Protein AF-A0A9E2L1V1-F1 (afdb_monomer)

Nearest PDB structures (foldseek):
  3pu9-assembly1_B  TM=8.332E-01  e=2.625E-14  Sphaerobacter thermophilus DSM 20745
  3ke6-assembly3_A  TM=6.959E-01  e=6.349E-12  Mycobacterium tuberculosis
  3ke6-assembly3_B-2  TM=7.043E-01  e=7.326E-11  Mycobacterium tuberculosis
  3zt9-assembly1_A  TM=7.589E-01  e=1.011E-09  Neomoorella thermoacetica
  3ujk-assembly1_A  TM=6.008E-01  e=4.084E-08  Arabidopsis thaliana

Secondary structure (DSSP, 8-state):
--------PPPPP------EEEEEEEEEPPTT-SS-SEEEEEEE-TTT--EEEEEEEESSSSHHHHHHHHHHHHHHHHHHHTT--HHHHHHHHHHHS-B-TTT-SBSEEEEEEEE-TTSEEEEEEESSPPPEEEETTEEE---EEEEE---S-GGG--SSPPEEEEEEEE--TT-EEEEE-HHHHTTTTTSSS-TT-S-HHHHHHHHHHHHHH-TT--HHHHHHHHHHHHHHHTTTS-SS-EEEEEEEEE----EEEEES--SSGGGHHHHHHHHHH--SEEEEESHHHHHHHHHHHT---EE--TT-BTTBPPPEE-TT-SEEE---

Mean predicted aligned error: 9.66 Å

Solvent-accessible surface area (backbone atoms only — not comparable to full-atom values): 17880 Å² total; per-residue (Å²): 138,80,87,81,81,81,81,78,74,80,75,78,75,80,75,81,71,67,69,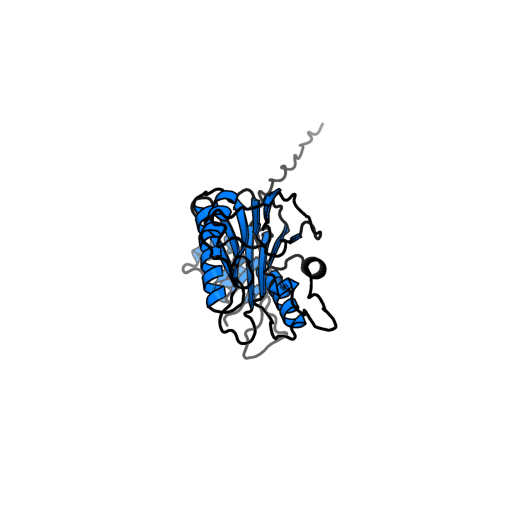35,77,41,76,19,56,31,76,45,47,21,61,97,45,95,36,42,5,50,30,79,48,76,49,70,42,86,91,72,59,28,39,38,36,22,41,10,39,7,60,71,60,19,70,71,7,22,53,41,3,44,52,50,27,48,50,52,52,50,32,51,76,67,70,38,55,68,70,59,38,49,54,50,51,61,64,68,49,62,43,37,86,90,75,33,38,65,43,48,35,31,40,40,39,42,33,41,74,86,38,39,37,36,39,39,37,32,87,43,54,82,64,47,36,34,47,91,89,37,83,53,84,74,72,63,52,77,42,80,61,81,57,89,49,76,93,57,42,44,83,57,91,49,53,37,37,35,36,72,49,75,65,49,82,66,24,33,43,37,40,42,34,55,32,43,34,46,18,20,50,72,36,94,91,20,60,81,13,52,30,69,68,55,53,50,52,52,51,44,52,49,43,70,76,36,80,78,64,48,29,38,57,50,13,38,51,53,40,50,52,25,27,52,56,31,70,71,46,31,87,41,30,26,37,22,39,20,39,30,30,28,73,72,81,51,69,48,76,46,64,64,64,70,98,48,76,84,48,48,59,55,53,34,47,53,63,69,69,54,82,59,50,29,36,35,40,26,48,67,33,46,52,51,41,22,62,68,64,73,36,73,74,48,74,46,72,86,75,73,42,100,89,48,72,55,54,39,42,38,85,88,42,79,41,36,45,62,63,120

InterPro domains:
  IPR001932 PPM-type phosphatase-like domain [PF07228] (48-247)
  IPR001932 PPM-type phosphatase-like domain [SM00331] (20-249)
  IPR036457 PPM-type phosphatase-like domain superfamily [G3DSA:3.60.40.10] (13-258)
  IPR036457 PPM-type phosphatase-like domain superfamily [SSF81606] (21-250)

Foldseek 3Di:
DDDDDDPDDPDDDPPPQQWDKFKAKDWDFFFPAPDFLKDWDWDQQPVFRKIKIKIKHFPFTHDNSVVLNCVLRVQQRVCVSVVNPNVVSVLVSQLPFFADPVQLHTRMWMWMWIAGSQQKIKIKGWPFDDKFKDDPLDTDDFDWDKDWHDHPDPVRHRPDTIIITIGIDHDDALMKIKGWGCLLQQQLDCPPVCVRGCHDVNLNVVLSVVCVVPVPDGQHRSNVVSQVVSCVSNVVRRNRMIMMMMIHRHRDADEAEAEDDDPDLVCLLVVLVCLVPDDHAYEYEEPVNVVSNCVNVVWDKDFDCPDDDVVAGTFIDTPSHPGYGYDD

pLDDT: mean 84.77, std 16.29, range [27.84, 98.38]

Sequence (328 aa):
MIPTYSTEKPQGKEQNTETFVEVGYFQLCKYNQKTEGDVFLSQKNPADGRVITTLSDGLGSGVKAGVLATLTATMATKFIANDIPIRRAAEIIMNTLPVCKQRGISYATFTLVDIAPNSTVRIMEYDNPPYILVRQETVVEPIKDITPIERKNKKTAPKKESFLQYSKYEARPGDRLIFFSDGVTQSGMGTPCFPFGWGSNNVQEFILDKIRCYKDISARDLARSVVQEASMYDGYTPKDDITCGVVYFRNPRDMLVMTGPPVHPENDSEIARIFSLFDGHKVICGGTTANILSRELNRPIKVSLKDFDPKVPPSSSMEGADMVTEGI

Radius of gyration: 25.83 Å; Cα contacts (8 Å, |Δi|>4): 705; chains: 1; bounding box: 89×46×70 Å

Organism: NCBI:txid2838768

Structure (mmCIF, N/CA/C/O backbone):
data_AF-A0A9E2L1V1-F1
#
_entry.id   AF-A0A9E2L1V1-F1
#
loop_
_atom_site.group_PDB
_atom_site.id
_atom_site.type_symbol
_atom_site.label_atom_id
_atom_site.label_alt_id
_atom_site.label_comp_id
_atom_site.label_asym_id
_atom_site.label_entity_id
_atom_site.label_seq_id
_atom_site.pdbx_PDB_ins_code
_atom_site.Cartn_x
_atom_site.Cartn_y
_atom_site.Cartn_z
_atom_site.occupancy
_atom_site.B_iso_or_equiv
_atom_site.auth_seq_id
_atom_site.auth_comp_id
_atom_site.auth_asym_id
_atom_site.auth_atom_id
_atom_site.pdbx_PDB_model_num
ATOM 1 N N . MET A 1 1 ? -65.797 -2.266 17.542 1.00 39.56 1 MET A N 1
ATOM 2 C CA . MET A 1 1 ? -65.094 -1.623 16.414 1.00 39.56 1 MET A CA 1
ATOM 3 C C . MET A 1 1 ? -63.768 -1.129 16.979 1.00 39.56 1 MET A C 1
ATOM 5 O O . MET A 1 1 ? -63.767 -0.187 17.755 1.00 39.56 1 MET A O 1
ATOM 9 N N . ILE A 1 2 ? -62.704 -1.907 16.782 1.00 28.95 2 ILE A N 1
ATOM 10 C CA . ILE A 1 2 ? -61.398 -1.742 17.444 1.00 28.95 2 ILE A CA 1
ATOM 11 C C . ILE A 1 2 ? -60.505 -0.930 16.493 1.00 28.95 2 ILE A C 1
ATOM 13 O O . ILE A 1 2 ? -60.428 -1.314 15.325 1.00 28.95 2 ILE A O 1
ATOM 17 N N . PRO A 1 3 ? -59.853 0.163 16.925 1.00 28.47 3 PRO A N 1
ATOM 18 C CA . PRO A 1 3 ? -58.946 0.901 16.060 1.00 28.47 3 PRO A CA 1
ATOM 19 C C . PRO A 1 3 ? -57.608 0.158 15.957 1.00 28.47 3 PRO A C 1
ATOM 21 O O . PRO A 1 3 ? -56.928 -0.091 16.951 1.00 28.47 3 PRO A O 1
ATOM 24 N N . THR A 1 4 ? -57.240 -0.214 14.736 1.00 28.53 4 THR A N 1
ATOM 25 C CA . THR A 1 4 ? -55.924 -0.745 14.372 1.00 28.53 4 THR A CA 1
ATOM 26 C C . THR A 1 4 ? -54.896 0.384 14.357 1.00 28.53 4 THR A C 1
ATOM 28 O O . THR A 1 4 ? -54.972 1.276 13.514 1.00 28.53 4 THR A O 1
ATOM 31 N N . TYR A 1 5 ? -53.921 0.333 15.266 1.00 31.06 5 TYR A N 1
ATOM 32 C CA . TYR A 1 5 ? -52.704 1.139 15.179 1.00 31.06 5 TYR A CA 1
ATOM 33 C C . TYR A 1 5 ? -51.778 0.529 14.123 1.00 31.06 5 TYR A C 1
ATOM 35 O O . TYR A 1 5 ? -51.320 -0.604 14.261 1.00 31.06 5 TYR A O 1
ATOM 43 N N . SER A 1 6 ? -51.527 1.290 13.059 1.00 27.84 6 SER A N 1
ATOM 44 C CA . SER A 1 6 ? -50.538 0.964 12.035 1.00 27.84 6 SER A CA 1
ATOM 45 C C . SER A 1 6 ? -49.141 1.141 12.632 1.00 27.84 6 SER A C 1
ATOM 47 O O . SER A 1 6 ? -48.738 2.254 12.964 1.00 27.84 6 SER A O 1
ATOM 49 N N . THR A 1 7 ? -48.404 0.048 12.818 1.00 31.86 7 THR A N 1
ATOM 50 C CA . THR A 1 7 ? -46.979 0.089 13.160 1.00 31.86 7 THR A CA 1
ATOM 51 C C . THR A 1 7 ? -46.180 0.340 11.885 1.00 31.86 7 THR A C 1
ATOM 53 O O . THR A 1 7 ? -45.792 -0.603 11.191 1.00 31.86 7 THR A O 1
ATOM 56 N N . GLU A 1 8 ? -45.940 1.608 11.561 1.00 29.41 8 GLU A N 1
ATOM 57 C CA . GLU A 1 8 ? -44.903 1.976 10.600 1.00 29.41 8 GLU A CA 1
ATOM 58 C C . GLU A 1 8 ? -43.538 1.622 11.204 1.00 29.41 8 GLU A C 1
ATOM 60 O O . GLU A 1 8 ? -43.117 2.167 12.226 1.00 29.41 8 GLU A O 1
ATOM 65 N N . LYS A 1 9 ? -42.853 0.650 10.592 1.00 30.45 9 LYS A N 1
ATOM 66 C CA . LYS A 1 9 ? -41.435 0.397 10.861 1.00 30.45 9 LYS A CA 1
ATOM 67 C C . LYS A 1 9 ? -40.657 1.656 10.463 1.00 30.45 9 LYS A C 1
ATOM 69 O O . LYS A 1 9 ? -40.828 2.099 9.326 1.00 30.45 9 LYS A O 1
ATOM 74 N N . PRO A 1 10 ? -39.784 2.210 11.321 1.00 33.25 10 PRO A N 1
ATOM 75 C CA . PRO A 1 10 ? -38.916 3.294 10.896 1.00 33.25 10 PRO A CA 1
ATOM 76 C C . PRO A 1 10 ? -38.029 2.791 9.754 1.00 33.25 10 PRO A C 1
ATOM 78 O O . PRO A 1 10 ? -37.343 1.773 9.878 1.00 33.25 10 PRO A O 1
ATOM 81 N N . GLN A 1 11 ? -38.119 3.495 8.625 1.00 31.83 11 GLN A N 1
ATOM 82 C CA . GLN A 1 11 ? -37.264 3.336 7.456 1.00 31.83 11 GLN A CA 1
ATOM 83 C C . GLN A 1 11 ? -35.802 3.279 7.901 1.00 31.83 11 GLN A C 1
ATOM 85 O O . GLN A 1 11 ? -35.354 4.086 8.721 1.00 31.83 11 GLN A O 1
ATOM 90 N N . GLY A 1 12 ? -35.083 2.280 7.384 1.00 31.91 12 GLY A N 1
ATOM 91 C CA . GLY A 1 12 ? -33.669 2.088 7.654 1.00 31.91 12 GLY A CA 1
ATOM 92 C C . GLY A 1 12 ? -32.912 3.379 7.382 1.00 31.91 12 GLY A C 1
ATOM 93 O O . GLY A 1 12 ? -32.987 3.927 6.285 1.00 31.91 12 GLY A O 1
ATOM 94 N N . LYS A 1 13 ? -32.193 3.864 8.397 1.00 32.78 13 LYS A N 1
ATOM 95 C CA . LYS A 1 13 ? -31.128 4.840 8.192 1.00 32.78 13 LYS A CA 1
ATOM 96 C C . LYS A 1 13 ? -30.199 4.249 7.136 1.00 32.78 13 LYS A C 1
ATOM 98 O O . LYS A 1 13 ? -29.601 3.204 7.386 1.00 32.78 13 LYS A O 1
ATOM 103 N N . GLU A 1 14 ? -30.092 4.901 5.982 1.00 33.78 14 GLU A N 1
ATOM 104 C CA . GLU A 1 14 ? -28.950 4.717 5.094 1.00 33.78 14 GLU A CA 1
ATOM 105 C C . GLU A 1 14 ? -27.704 4.949 5.952 1.00 33.78 14 GLU A C 1
ATOM 107 O O . GLU A 1 14 ? -27.414 6.069 6.379 1.00 33.78 14 GLU A O 1
ATOM 112 N N . GLN A 1 15 ? -27.022 3.860 6.311 1.00 37.50 15 GLN A N 1
ATOM 113 C CA . GLN A 1 15 ? -25.688 3.946 6.869 1.00 37.50 15 GLN A CA 1
ATOM 114 C C . GLN A 1 15 ? -24.842 4.561 5.765 1.00 37.50 15 GLN A C 1
ATOM 116 O O . GLN A 1 15 ? -24.510 3.904 4.782 1.00 37.50 15 GLN A O 1
ATOM 121 N N . ASN A 1 16 ? -24.543 5.846 5.907 1.00 39.91 16 ASN A N 1
ATOM 122 C CA . ASN A 1 16 ? -23.512 6.504 5.135 1.00 39.91 16 ASN A CA 1
ATOM 123 C C . ASN A 1 16 ? -22.184 5.878 5.589 1.00 39.91 16 ASN A C 1
ATOM 125 O O . ASN A 1 16 ? -21.524 6.388 6.492 1.00 39.91 16 ASN A O 1
ATOM 129 N N . THR A 1 17 ? -21.877 4.681 5.083 1.00 52.00 17 THR A N 1
ATOM 130 C CA . THR A 1 17 ? -20.649 3.955 5.398 1.00 52.00 17 THR A CA 1
ATOM 131 C C . THR A 1 17 ? -19.512 4.725 4.755 1.00 52.00 17 THR A C 1
ATOM 133 O O . THR A 1 17 ? -19.233 4.572 3.563 1.00 52.00 17 THR A O 1
ATOM 136 N N . GLU A 1 18 ? -18.907 5.614 5.536 1.00 69.62 18 GLU A N 1
ATOM 137 C CA . GLU A 1 18 ? -17.724 6.361 5.147 1.00 69.62 18 GLU A CA 1
ATOM 138 C C . GLU A 1 18 ? -16.659 5.351 4.704 1.00 69.62 18 GLU A C 1
ATOM 140 O O . GLU A 1 18 ? -16.195 4.520 5.483 1.00 69.62 18 GLU A O 1
ATOM 145 N N . THR A 1 19 ? -16.352 5.332 3.407 1.00 82.38 19 THR A N 1
ATOM 146 C CA . THR A 1 19 ? -15.410 4.364 2.846 1.00 82.38 19 THR A CA 1
ATOM 147 C C . THR A 1 19 ? -14.005 4.753 3.286 1.00 82.38 19 THR A C 1
ATOM 149 O O . THR A 1 19 ? -13.525 5.843 2.977 1.00 82.38 19 THR A O 1
ATOM 152 N N . PHE A 1 20 ? -13.330 3.861 4.005 1.00 89.62 20 PHE A N 1
ATOM 153 C CA . PHE A 1 20 ? -11.953 4.053 4.430 1.00 89.62 20 PHE A CA 1
ATOM 154 C C . PHE A 1 20 ? -10.994 3.599 3.328 1.00 89.62 20 PHE A C 1
ATOM 156 O O . PHE A 1 20 ? -11.078 2.477 2.825 1.00 89.62 20 PHE A O 1
ATOM 163 N N . VAL A 1 21 ? -10.052 4.471 2.974 1.00 93.69 21 VAL A N 1
ATOM 164 C CA . VAL A 1 21 ? -8.997 4.175 2.001 1.00 93.69 21 VAL A CA 1
ATOM 165 C C . VAL A 1 21 ? -7.768 3.677 2.753 1.00 93.69 21 VAL A C 1
ATOM 167 O O . VAL A 1 21 ? -7.015 4.462 3.331 1.00 93.69 21 VAL A O 1
ATOM 170 N N . GLU A 1 22 ? -7.559 2.364 2.747 1.00 94.81 22 GLU A N 1
ATOM 171 C CA . GLU A 1 22 ? -6.343 1.755 3.276 1.00 94.81 22 GLU A CA 1
ATOM 172 C C . GLU A 1 22 ? -5.280 1.691 2.178 1.00 94.81 22 GLU A C 1
ATOM 174 O O . GLU A 1 22 ? -5.505 1.093 1.129 1.00 94.81 22 GLU A O 1
ATOM 179 N N . VAL A 1 23 ? -4.103 2.268 2.425 1.00 96.88 23 VAL A N 1
ATOM 180 C CA . VAL A 1 23 ? -2.952 2.160 1.520 1.00 96.88 23 VAL A CA 1
ATOM 181 C C . VAL A 1 23 ? -1.867 1.336 2.197 1.00 96.88 23 VAL A C 1
ATOM 183 O O . VAL A 1 23 ? -1.431 1.661 3.301 1.00 96.88 23 VAL A O 1
ATOM 186 N N . GLY A 1 24 ? -1.419 0.279 1.530 1.00 97.12 24 GLY A N 1
ATOM 187 C CA . GLY A 1 24 ? -0.347 -0.590 1.997 1.00 97.12 24 GLY A CA 1
ATOM 188 C C . GLY A 1 24 ? 0.626 -0.898 0.872 1.00 97.12 24 GLY A C 1
ATOM 189 O O . GLY A 1 24 ? 0.237 -0.995 -0.287 1.00 97.12 24 GLY A O 1
ATOM 190 N N . TYR A 1 25 ? 1.898 -1.056 1.211 1.00 98.00 25 TYR A N 1
ATOM 191 C CA . TYR A 1 25 ? 2.911 -1.496 0.264 1.00 98.00 25 TYR A CA 1
ATOM 192 C C . TYR A 1 25 ? 3.917 -2.412 0.952 1.00 98.00 25 TYR A C 1
ATOM 194 O O . TYR A 1 25 ? 4.021 -2.451 2.185 1.00 98.00 25 TYR A O 1
ATOM 202 N N . PHE A 1 26 ? 4.651 -3.155 0.139 1.00 98.00 26 PHE A N 1
ATOM 203 C CA . PHE A 1 26 ? 5.811 -3.916 0.563 1.00 98.00 26 PHE A CA 1
ATOM 204 C C . PHE A 1 26 ? 6.855 -3.867 -0.551 1.00 98.00 26 PHE A C 1
ATOM 206 O O . PHE A 1 26 ? 6.494 -3.842 -1.729 1.00 98.00 26 PHE A O 1
ATOM 213 N N . GLN A 1 27 ? 8.129 -3.822 -0.173 1.00 95.81 27 GLN A N 1
ATOM 214 C CA . GLN A 1 27 ? 9.244 -3.729 -1.107 1.00 95.81 27 GLN A CA 1
ATOM 215 C C . GLN A 1 27 ? 10.397 -4.621 -0.650 1.00 95.81 27 GLN A C 1
ATOM 217 O O . GLN A 1 27 ? 10.604 -4.813 0.551 1.00 95.81 27 GLN A O 1
ATOM 222 N N . LEU A 1 28 ? 11.134 -5.162 -1.611 1.00 95.44 28 LEU A N 1
ATOM 223 C CA . LEU A 1 28 ? 12.391 -5.869 -1.409 1.00 95.44 28 LEU A CA 1
ATOM 224 C C . LEU A 1 28 ? 13.424 -5.309 -2.379 1.00 95.44 28 LEU A C 1
ATOM 226 O O . LEU A 1 28 ? 13.136 -5.142 -3.561 1.00 95.44 28 LEU A O 1
ATOM 230 N N . CYS A 1 29 ? 14.632 -5.054 -1.879 1.00 94.00 29 CYS A N 1
ATOM 231 C CA . CYS A 1 29 ? 15.734 -4.663 -2.744 1.00 94.00 29 CYS A CA 1
ATOM 232 C C . CYS A 1 29 ? 16.314 -5.867 -3.491 1.00 94.00 29 CYS A C 1
ATOM 234 O O . CYS A 1 29 ? 16.285 -7.006 -3.007 1.00 94.00 29 CYS A O 1
ATOM 236 N N . LYS A 1 30 ? 16.913 -5.587 -4.646 1.00 93.25 30 LYS A N 1
ATOM 237 C CA . LYS A 1 30 ? 17.715 -6.552 -5.394 1.00 93.25 30 LYS A CA 1
ATOM 238 C C . LYS A 1 30 ? 18.818 -7.171 -4.533 1.00 93.25 30 LYS A C 1
ATOM 240 O O . LYS A 1 30 ? 19.495 -6.490 -3.758 1.00 93.25 30 LYS A O 1
ATOM 245 N N . TYR A 1 31 ? 19.097 -8.453 -4.755 1.00 90.94 31 TYR A N 1
ATOM 246 C CA . TYR A 1 31 ? 20.207 -9.146 -4.110 1.00 90.94 31 TYR A CA 1
ATOM 247 C C . TYR A 1 31 ? 21.550 -8.421 -4.319 1.00 90.94 31 TYR A C 1
ATOM 249 O O . TYR A 1 31 ? 21.858 -7.926 -5.406 1.00 90.94 31 TYR A O 1
ATOM 257 N N . ASN A 1 32 ? 22.370 -8.369 -3.266 1.00 87.88 32 ASN A N 1
ATOM 258 C CA . ASN A 1 32 ? 23.626 -7.608 -3.189 1.00 87.88 32 ASN A CA 1
ATOM 259 C C . ASN A 1 32 ? 23.505 -6.076 -3.324 1.00 87.88 32 ASN A C 1
ATOM 261 O O . ASN A 1 32 ? 24.535 -5.396 -3.340 1.00 87.88 32 ASN A O 1
ATOM 265 N N . GLN A 1 33 ? 22.298 -5.506 -3.365 1.00 88.38 33 GLN A N 1
ATOM 266 C CA . GLN A 1 33 ? 22.090 -4.074 -3.144 1.00 88.38 33 GLN A CA 1
ATOM 267 C C . GLN A 1 33 ? 21.749 -3.814 -1.674 1.00 88.38 33 GLN A C 1
ATOM 269 O O . GLN A 1 33 ? 21.154 -4.645 -0.998 1.00 88.38 33 GLN A O 1
ATOM 274 N N . LYS A 1 34 ? 22.175 -2.658 -1.155 1.00 86.38 34 LYS A N 1
ATOM 275 C CA . LYS A 1 34 ? 21.886 -2.239 0.232 1.00 86.38 34 LYS A CA 1
ATOM 276 C C . LYS A 1 34 ? 20.677 -1.309 0.341 1.00 86.38 34 LYS A C 1
ATOM 278 O O . LYS A 1 34 ? 20.309 -0.933 1.447 1.00 86.38 34 LYS A O 1
ATOM 283 N N . THR A 1 35 ? 20.135 -0.880 -0.792 1.00 88.69 35 THR A N 1
ATOM 284 C CA . THR A 1 35 ? 19.079 0.129 -0.896 1.00 88.69 35 THR A CA 1
ATOM 285 C C . THR A 1 35 ? 18.170 -0.231 -2.058 1.00 88.69 35 THR A C 1
ATOM 287 O O . THR A 1 35 ? 18.677 -0.691 -3.085 1.00 88.69 35 THR A O 1
ATOM 290 N N . GLU A 1 36 ? 16.878 0.034 -1.925 1.00 88.69 36 GLU A N 1
ATOM 291 C CA . GLU A 1 36 ? 15.909 -0.130 -3.005 1.00 88.69 36 GLU A CA 1
ATOM 292 C C . GLU A 1 36 ? 16.161 0.877 -4.143 1.00 88.69 36 GLU A C 1
ATOM 294 O O . GLU A 1 36 ? 16.518 2.039 -3.912 1.00 88.69 36 GLU A O 1
ATOM 299 N N . GLY A 1 37 ? 16.009 0.421 -5.386 1.00 90.50 37 GLY A N 1
ATOM 300 C CA . GLY A 1 37 ? 15.897 1.271 -6.573 1.00 90.50 37 GLY A CA 1
ATOM 301 C C . GLY A 1 37 ? 14.491 1.835 -6.789 1.00 90.50 37 GLY A C 1
ATOM 302 O O . GLY A 1 37 ? 14.356 2.900 -7.394 1.00 90.50 37 GLY A O 1
ATOM 303 N N . ASP A 1 38 ? 13.485 1.171 -6.223 1.00 94.62 38 ASP A N 1
ATOM 304 C CA . ASP A 1 38 ? 12.080 1.567 -6.244 1.00 94.62 38 ASP A CA 1
ATOM 305 C C . ASP A 1 38 ? 11.726 2.485 -5.074 1.00 94.62 38 ASP A C 1
ATOM 307 O O . ASP A 1 38 ? 12.282 2.389 -3.978 1.00 94.62 38 ASP A O 1
ATOM 311 N N . VAL A 1 39 ? 10.745 3.361 -5.286 1.00 96.06 39 VAL A N 1
ATOM 312 C CA . VAL A 1 39 ? 10.207 4.239 -4.247 1.00 96.06 39 VAL A CA 1
ATOM 313 C C . VAL A 1 39 ? 8.688 4.265 -4.303 1.00 96.06 39 VAL A C 1
ATOM 315 O O . VAL A 1 39 ? 8.084 4.647 -5.307 1.00 96.06 39 VAL A O 1
ATOM 318 N N . PHE A 1 40 ? 8.072 3.948 -3.167 1.00 97.06 40 PHE A N 1
ATOM 319 C CA . PHE A 1 40 ? 6.647 4.130 -2.931 1.00 97.06 40 PHE A CA 1
ATOM 320 C C . PHE A 1 40 ? 6.411 5.309 -1.980 1.00 97.06 40 PHE A C 1
ATOM 322 O O . PHE A 1 40 ? 6.895 5.319 -0.849 1.00 97.06 40 PHE A O 1
ATOM 329 N N . LEU A 1 41 ? 5.634 6.300 -2.415 1.00 96.62 41 LEU A N 1
ATOM 330 C CA . LEU A 1 41 ? 5.212 7.433 -1.592 1.00 96.62 41 LEU A CA 1
ATOM 331 C C . LEU A 1 41 ? 3.694 7.472 -1.497 1.00 96.62 41 LEU A C 1
ATOM 333 O O . LEU A 1 41 ? 3.002 7.386 -2.505 1.00 96.62 41 LEU A O 1
ATOM 337 N N . SER A 1 42 ? 3.174 7.670 -0.289 1.00 95.81 42 SER A N 1
ATOM 338 C CA . SER A 1 42 ? 1.758 7.942 -0.061 1.00 95.81 42 SER A CA 1
ATOM 339 C C . SER A 1 42 ? 1.612 9.107 0.905 1.00 95.81 42 SER A C 1
ATOM 341 O O . SER A 1 42 ? 2.282 9.152 1.936 1.00 95.81 42 SER A O 1
ATOM 343 N N . GLN A 1 43 ? 0.749 10.060 0.568 1.00 94.06 43 GLN A N 1
ATOM 344 C CA . GLN A 1 43 ? 0.400 11.173 1.442 1.00 94.06 43 GLN A CA 1
ATOM 345 C C . GLN A 1 43 ? -1.107 11.421 1.401 1.00 94.06 43 GLN A C 1
ATOM 347 O O . GLN A 1 43 ? -1.736 11.361 0.343 1.00 94.06 43 GLN A O 1
ATOM 352 N N . LYS A 1 44 ? -1.676 11.755 2.558 1.00 92.50 44 LYS A N 1
ATOM 353 C CA . LYS A 1 44 ? -3.025 12.311 2.656 1.00 92.50 44 LYS A CA 1
ATOM 354 C C . LYS A 1 44 ? -2.901 13.825 2.749 1.00 92.50 44 LYS A C 1
ATOM 356 O O . LYS A 1 44 ? -2.234 14.320 3.656 1.00 92.50 44 LYS A O 1
ATOM 361 N N . ASN A 1 45 ? -3.500 14.551 1.813 1.00 88.56 45 ASN A N 1
ATOM 362 C CA . ASN A 1 45 ? -3.487 16.004 1.823 1.00 88.56 45 ASN A CA 1
ATOM 363 C C . ASN A 1 45 ? -4.479 16.520 2.885 1.00 88.56 45 ASN A C 1
ATOM 365 O O . ASN A 1 45 ? -5.677 16.259 2.765 1.00 88.56 45 ASN A O 1
ATOM 369 N N . PRO A 1 46 ? -4.026 17.243 3.926 1.00 82.81 46 PRO A N 1
ATOM 370 C CA . PRO A 1 46 ? -4.920 17.720 4.980 1.00 82.81 46 PRO A CA 1
ATOM 371 C C . PRO A 1 46 ? -5.917 18.781 4.502 1.00 82.81 46 PRO A C 1
ATOM 373 O O . PRO A 1 46 ? -6.973 18.927 5.105 1.00 82.81 46 PRO A O 1
ATOM 376 N N . ALA A 1 47 ? -5.581 19.525 3.441 1.00 83.88 47 ALA A N 1
ATOM 377 C CA . ALA A 1 47 ? -6.388 20.650 2.970 1.00 83.88 47 ALA A CA 1
ATOM 378 C C . ALA A 1 47 ? -7.696 20.216 2.288 1.00 83.88 47 ALA A C 1
ATOM 380 O O . ALA A 1 47 ? -8.711 20.889 2.428 1.00 83.88 47 ALA A O 1
ATOM 381 N N . ASP A 1 48 ? -7.672 19.102 1.553 1.00 85.94 48 ASP A N 1
ATOM 382 C CA . ASP A 1 48 ? -8.802 18.627 0.743 1.00 85.94 48 ASP A CA 1
ATOM 383 C C . ASP A 1 48 ? -9.163 17.152 0.993 1.00 85.94 48 ASP A C 1
ATOM 385 O O . ASP A 1 48 ? -10.111 16.643 0.403 1.00 85.94 48 ASP A O 1
ATOM 389 N N . GLY A 1 49 ? -8.425 16.452 1.860 1.00 87.06 49 GLY A N 1
ATOM 390 C CA . GLY A 1 49 ? -8.665 15.053 2.205 1.00 87.06 49 GLY A CA 1
ATOM 391 C C . GLY A 1 49 ? -8.251 14.035 1.138 1.00 87.06 49 GLY A C 1
ATOM 392 O O . GLY A 1 49 ? -8.481 12.843 1.355 1.00 87.06 49 GLY A O 1
ATOM 393 N N . ARG A 1 50 ? -7.639 14.455 0.019 1.00 91.94 50 ARG A N 1
ATOM 394 C CA . ARG A 1 50 ? -7.182 13.544 -1.045 1.00 91.94 50 ARG A CA 1
ATOM 395 C C . ARG A 1 50 ? -6.079 12.615 -0.560 1.00 91.94 50 ARG A C 1
ATOM 397 O O . ARG A 1 50 ? -5.205 13.020 0.207 1.00 91.94 50 ARG A O 1
ATOM 404 N N . VAL A 1 51 ? -6.071 11.386 -1.064 1.00 95.25 51 VAL A N 1
ATOM 405 C CA . VAL A 1 51 ? -4.965 10.440 -0.878 1.00 95.25 51 VAL A CA 1
ATOM 406 C C . VAL A 1 51 ? -4.223 10.315 -2.199 1.00 95.25 51 VAL A C 1
ATOM 408 O O . VAL A 1 51 ? -4.799 9.911 -3.205 1.00 95.25 51 VAL A O 1
ATOM 411 N N . ILE A 1 52 ? -2.947 10.689 -2.193 1.00 95.62 52 ILE A N 1
ATOM 412 C CA . ILE A 1 52 ? -2.082 10.656 -3.370 1.00 95.62 52 ILE A CA 1
ATOM 413 C C . ILE A 1 52 ? -1.010 9.612 -3.117 1.00 95.62 52 ILE A C 1
ATOM 415 O O . ILE A 1 52 ? -0.277 9.690 -2.128 1.00 95.62 52 ILE A O 1
ATOM 419 N N . THR A 1 53 ? -0.913 8.642 -4.013 1.00 96.62 53 THR A N 1
ATOM 420 C CA . THR A 1 53 ? 0.034 7.539 -3.913 1.00 96.62 53 THR A CA 1
ATOM 421 C C . THR A 1 53 ? 0.796 7.390 -5.219 1.00 96.62 53 THR A C 1
ATOM 423 O O . THR A 1 53 ? 0.199 7.394 -6.288 1.00 96.62 53 THR A O 1
ATOM 426 N N . THR A 1 54 ? 2.116 7.257 -5.141 1.00 96.75 54 THR A N 1
ATOM 427 C CA . THR A 1 54 ? 2.986 7.078 -6.302 1.00 96.75 54 THR A CA 1
ATOM 428 C C . THR A 1 54 ? 3.946 5.926 -6.063 1.00 96.75 54 THR A C 1
ATOM 430 O O . THR A 1 54 ? 4.633 5.907 -5.045 1.00 96.75 54 THR A O 1
ATOM 433 N N . LEU A 1 55 ? 4.037 5.011 -7.022 1.00 96.88 55 LEU A N 1
ATOM 434 C CA . LEU A 1 55 ? 5.129 4.051 -7.140 1.00 96.88 55 LEU A CA 1
ATOM 435 C C . LEU A 1 55 ? 6.014 4.481 -8.302 1.00 96.88 55 LEU A C 1
ATOM 437 O O . LEU A 1 55 ? 5.506 4.666 -9.403 1.00 96.88 55 LEU A O 1
ATOM 441 N N . SER A 1 56 ? 7.311 4.633 -8.072 1.00 94.75 56 SER A N 1
ATOM 442 C CA . SER A 1 56 ? 8.288 4.862 -9.129 1.00 94.75 56 SER A CA 1
ATOM 443 C C . SER A 1 56 ? 9.376 3.810 -9.057 1.00 94.75 56 SER A C 1
ATOM 445 O O . SER A 1 56 ? 9.911 3.564 -7.980 1.00 94.75 56 SER A O 1
ATOM 447 N N . ASP A 1 57 ? 9.692 3.226 -10.203 1.00 91.62 57 ASP A N 1
ATOM 448 C CA . ASP A 1 57 ? 10.803 2.299 -10.373 1.00 91.62 57 ASP A CA 1
ATOM 449 C C . ASP A 1 57 ? 11.914 3.042 -11.123 1.00 91.62 57 ASP A C 1
ATOM 451 O O . ASP A 1 57 ? 11.714 3.663 -12.177 1.00 91.62 57 ASP A O 1
ATOM 455 N N . GLY A 1 58 ? 13.070 3.114 -10.470 1.00 86.19 58 GLY A N 1
ATOM 456 C CA . GLY A 1 58 ? 14.247 3.785 -10.984 1.00 86.19 58 GLY A CA 1
ATOM 457 C C . GLY A 1 58 ? 15.056 2.817 -11.830 1.00 86.19 58 GLY A C 1
ATOM 458 O O . GLY A 1 58 ? 15.472 1.775 -11.355 1.00 86.19 58 GLY A O 1
ATOM 459 N N . LEU A 1 59 ? 15.404 3.208 -13.057 1.00 81.12 59 LEU A N 1
ATOM 460 C CA . LEU A 1 59 ? 16.091 2.319 -13.989 1.00 81.12 59 LEU A CA 1
ATOM 461 C C . LEU A 1 59 ? 17.371 1.702 -13.389 1.00 81.12 59 LEU A C 1
ATOM 463 O O . LEU A 1 59 ? 18.393 2.386 -13.229 1.00 81.12 59 LEU A O 1
ATOM 467 N N . GLY A 1 60 ? 17.345 0.383 -13.198 1.00 82.00 60 GLY A N 1
ATOM 468 C CA . GLY A 1 60 ? 18.420 -0.388 -12.582 1.00 82.00 60 GLY A CA 1
ATOM 469 C C . GLY A 1 60 ? 18.104 -0.671 -11.118 1.00 82.00 60 GLY A C 1
ATOM 470 O O . GLY A 1 60 ? 16.966 -0.921 -10.780 1.00 82.00 60 GLY A O 1
ATOM 471 N N . SER A 1 61 ? 19.118 -0.660 -10.253 1.00 83.38 61 SER A N 1
ATOM 472 C CA . SER A 1 61 ? 18.913 -0.948 -8.829 1.00 83.38 61 SER A CA 1
ATOM 473 C C . SER A 1 61 ? 19.918 -0.185 -7.968 1.00 83.38 61 SER A C 1
ATOM 475 O O . SER A 1 61 ? 20.952 0.289 -8.462 1.00 83.38 61 SER A O 1
ATOM 477 N N . GLY A 1 62 ? 19.642 -0.084 -6.669 1.00 86.62 62 GLY A N 1
ATOM 478 C CA . GLY A 1 62 ? 20.525 0.576 -5.706 1.00 86.62 62 GLY A CA 1
ATOM 479 C C . GLY A 1 62 ? 20.433 2.107 -5.722 1.00 86.62 62 GLY A C 1
ATOM 480 O O . GLY A 1 62 ? 19.513 2.699 -6.277 1.00 86.62 62 GLY A O 1
ATOM 481 N N . VAL A 1 63 ? 21.425 2.778 -5.126 1.00 87.62 63 VAL A N 1
ATOM 482 C CA . VAL A 1 63 ? 21.361 4.220 -4.792 1.00 87.62 63 VAL A CA 1
ATOM 483 C C . VAL A 1 63 ? 21.014 5.116 -5.987 1.00 87.62 63 VAL A C 1
ATOM 485 O O . VAL A 1 63 ? 20.239 6.059 -5.852 1.00 87.62 63 VAL A O 1
ATOM 488 N N . LYS A 1 64 ? 21.573 4.846 -7.173 1.00 85.81 64 LYS A N 1
ATOM 489 C CA . LYS A 1 64 ? 21.312 5.671 -8.363 1.00 85.81 64 LYS A CA 1
ATOM 490 C C . LYS A 1 64 ? 19.851 5.575 -8.810 1.00 85.81 64 LYS A C 1
ATOM 492 O O . LYS A 1 64 ? 19.264 6.605 -9.136 1.00 85.81 64 LYS A O 1
ATOM 497 N N . ALA A 1 65 ? 19.306 4.360 -8.834 1.00 87.88 65 ALA A N 1
ATOM 498 C CA . ALA A 1 65 ? 17.903 4.111 -9.142 1.00 87.88 65 ALA A CA 1
ATOM 499 C C . ALA A 1 65 ? 17.011 4.768 -8.083 1.00 87.88 65 ALA A C 1
ATOM 501 O O . ALA A 1 65 ? 16.181 5.603 -8.433 1.00 87.88 65 ALA A O 1
ATOM 502 N N . GLY A 1 66 ? 17.313 4.554 -6.799 1.00 90.25 66 GLY A N 1
ATOM 503 C CA . GLY A 1 66 ? 16.539 5.113 -5.690 1.00 90.25 66 GLY A CA 1
ATOM 504 C C . GLY A 1 66 ? 16.472 6.644 -5.696 1.00 90.25 66 GLY A C 1
ATOM 505 O O . GLY A 1 66 ? 15.415 7.217 -5.445 1.00 90.25 66 GLY A O 1
ATOM 506 N N . VAL A 1 67 ? 17.555 7.347 -6.059 1.00 89.56 67 VAL A N 1
ATOM 507 C CA . VAL A 1 67 ? 17.536 8.820 -6.201 1.00 89.56 67 VAL A CA 1
ATOM 508 C C . VAL A 1 67 ? 16.606 9.267 -7.335 1.00 89.56 67 VAL A C 1
ATOM 510 O O . VAL A 1 67 ? 15.868 10.243 -7.182 1.00 89.56 67 VAL A O 1
ATOM 513 N N . LEU A 1 68 ? 16.622 8.566 -8.472 1.00 88.25 68 LEU A N 1
ATOM 514 C CA . LEU A 1 68 ? 15.774 8.880 -9.626 1.00 88.25 68 LEU A CA 1
ATOM 515 C C . LEU A 1 68 ? 14.300 8.569 -9.345 1.00 88.25 68 LEU A C 1
ATOM 517 O O . LEU A 1 68 ? 13.439 9.397 -9.651 1.00 88.25 68 LEU A O 1
ATOM 521 N N . ALA A 1 69 ? 14.022 7.431 -8.712 1.00 91.38 69 ALA A N 1
ATOM 522 C CA . ALA A 1 69 ? 12.690 7.059 -8.254 1.00 91.38 69 ALA A CA 1
ATOM 523 C C . ALA A 1 69 ? 12.166 8.057 -7.212 1.00 91.38 69 ALA A C 1
ATOM 525 O O . ALA A 1 69 ? 11.043 8.545 -7.330 1.00 91.38 69 ALA A O 1
ATOM 526 N N . THR A 1 70 ? 13.007 8.477 -6.259 1.00 92.69 70 THR A N 1
ATOM 527 C CA . THR A 1 70 ? 12.651 9.494 -5.253 1.00 92.69 70 THR A CA 1
ATOM 528 C C . THR A 1 70 ? 12.278 10.820 -5.907 1.00 92.69 70 THR A C 1
ATOM 530 O O . THR A 1 70 ? 11.249 11.405 -5.563 1.00 92.69 70 THR A O 1
ATOM 533 N N . LEU A 1 71 ? 13.088 11.307 -6.854 1.00 91.25 71 LEU A N 1
ATOM 534 C CA . LEU A 1 71 ? 12.808 12.556 -7.563 1.00 91.25 71 LEU A CA 1
ATOM 535 C C . LEU A 1 71 ? 11.477 12.465 -8.323 1.00 91.25 71 LEU A C 1
ATOM 537 O O . LEU A 1 71 ? 10.641 13.360 -8.204 1.00 91.25 71 LEU A O 1
ATOM 541 N N . THR A 1 72 ? 11.261 11.363 -9.041 1.00 91.19 72 THR A N 1
ATOM 542 C CA . THR A 1 72 ? 10.049 11.106 -9.834 1.00 91.19 72 THR A CA 1
ATOM 543 C C . THR A 1 72 ? 8.806 11.038 -8.953 1.00 91.19 72 THR A C 1
ATOM 545 O O . THR A 1 72 ? 7.855 11.791 -9.172 1.00 91.19 72 THR A O 1
ATOM 548 N N . ALA A 1 73 ? 8.835 10.206 -7.909 1.00 93.50 73 ALA A N 1
ATOM 549 C CA . ALA A 1 73 ? 7.726 10.037 -6.981 1.00 93.50 73 ALA A CA 1
ATOM 550 C C . ALA A 1 73 ? 7.410 11.339 -6.230 1.00 93.50 73 ALA A C 1
ATOM 552 O O . ALA A 1 73 ? 6.239 11.690 -6.067 1.00 93.50 73 ALA A O 1
ATOM 553 N N . THR A 1 74 ? 8.437 12.096 -5.823 1.00 93.69 74 THR A N 1
ATOM 554 C CA . THR A 1 74 ? 8.263 13.384 -5.133 1.00 93.69 74 THR A CA 1
ATOM 555 C C . THR A 1 74 ? 7.648 14.427 -6.058 1.00 93.69 74 THR A C 1
ATOM 557 O O . THR A 1 74 ? 6.698 15.102 -5.662 1.00 93.69 74 THR A O 1
ATOM 560 N N . MET A 1 75 ? 8.145 14.554 -7.294 1.00 92.75 75 MET A N 1
ATOM 561 C CA . MET A 1 75 ? 7.589 15.483 -8.280 1.00 92.75 75 MET A CA 1
ATOM 562 C C . MET A 1 75 ? 6.128 15.153 -8.591 1.00 92.75 75 MET A C 1
ATOM 564 O O . MET A 1 75 ? 5.284 16.041 -8.495 1.00 92.75 75 MET A O 1
ATOM 568 N N . ALA A 1 76 ? 5.815 13.887 -8.889 1.00 92.31 76 ALA A N 1
ATOM 569 C CA . ALA A 1 76 ? 4.448 13.431 -9.147 1.00 92.31 76 ALA A CA 1
ATOM 570 C C . ALA A 1 76 ? 3.520 13.774 -7.979 1.00 92.31 76 ALA A C 1
ATOM 572 O O . ALA A 1 76 ? 2.541 14.502 -8.140 1.00 92.31 76 ALA A O 1
ATOM 573 N N . THR A 1 77 ? 3.897 13.345 -6.778 1.00 93.06 77 THR A N 1
ATOM 574 C CA . THR A 1 77 ? 3.109 13.544 -5.562 1.00 93.06 77 THR A CA 1
ATOM 575 C C . THR A 1 77 ? 2.886 15.030 -5.255 1.00 93.06 77 THR A C 1
ATOM 577 O O . THR A 1 77 ? 1.770 15.440 -4.931 1.00 93.06 77 THR A O 1
ATOM 580 N N . LYS A 1 78 ? 3.921 15.874 -5.387 1.00 92.94 78 LYS A N 1
ATOM 581 C CA . LYS A 1 78 ? 3.813 17.317 -5.122 1.00 92.94 78 LYS A CA 1
ATOM 582 C C . LYS A 1 78 ? 3.029 18.058 -6.195 1.00 92.94 78 LYS A C 1
ATOM 584 O O . LYS A 1 78 ? 2.270 18.955 -5.845 1.00 92.94 78 LYS A O 1
ATOM 589 N N . PHE A 1 79 ? 3.177 17.713 -7.469 1.00 92.88 79 PHE A N 1
ATOM 590 C CA . PHE A 1 79 ? 2.436 18.376 -8.540 1.00 92.88 79 PHE A CA 1
ATOM 591 C C . PHE A 1 79 ? 0.933 18.142 -8.416 1.00 92.88 79 PHE A C 1
ATOM 593 O O . PHE A 1 79 ? 0.173 19.105 -8.486 1.00 92.88 79 PHE A O 1
ATOM 600 N N . ILE A 1 80 ? 0.511 16.907 -8.136 1.00 92.00 80 ILE A N 1
ATOM 601 C CA . ILE A 1 80 ? -0.911 16.608 -7.923 1.00 92.00 80 ILE A CA 1
ATOM 602 C C . ILE A 1 80 ? -1.449 17.283 -6.668 1.00 92.00 80 ILE A C 1
ATOM 604 O O . ILE A 1 80 ? -2.537 17.848 -6.701 1.00 92.00 80 ILE A O 1
ATOM 608 N N . ALA A 1 81 ? -0.669 17.302 -5.585 1.00 90.56 81 ALA A N 1
ATOM 609 C CA . ALA A 1 81 ? -1.072 17.980 -4.356 1.00 90.56 81 ALA A CA 1
ATOM 610 C C . ALA A 1 81 ? -1.239 19.501 -4.512 1.00 90.56 81 ALA A C 1
ATOM 612 O O . ALA A 1 81 ? -1.911 20.116 -3.695 1.00 90.56 81 ALA A O 1
ATOM 613 N N . ASN A 1 82 ? -0.626 20.100 -5.538 1.00 90.19 82 ASN A N 1
ATOM 614 C CA . ASN A 1 82 ? -0.772 21.515 -5.891 1.00 90.19 82 ASN A CA 1
ATOM 615 C C . ASN A 1 82 ? -1.724 21.725 -7.086 1.00 90.19 82 ASN A C 1
ATOM 617 O O . ASN A 1 82 ? -1.618 22.733 -7.783 1.00 90.19 82 ASN A O 1
ATOM 621 N N . ASP A 1 83 ? -2.603 20.759 -7.370 1.00 88.50 83 ASP A N 1
ATOM 622 C CA . ASP A 1 83 ? -3.625 20.832 -8.424 1.00 88.50 83 ASP A CA 1
ATOM 623 C C . ASP A 1 83 ? -3.083 21.076 -9.836 1.00 88.50 83 ASP A C 1
ATOM 625 O O . ASP A 1 83 ? -3.788 21.547 -10.734 1.00 88.50 83 ASP A O 1
ATOM 629 N N . ILE A 1 84 ? -1.826 20.699 -10.079 1.00 89.56 84 ILE A N 1
ATOM 630 C CA . ILE A 1 84 ? -1.304 20.648 -11.438 1.00 89.56 84 ILE A CA 1
ATOM 631 C C . ILE A 1 84 ? -2.020 19.496 -12.153 1.00 89.56 84 ILE A C 1
ATOM 633 O O . ILE A 1 84 ? -1.978 18.363 -11.666 1.00 89.56 84 ILE A O 1
ATOM 637 N N . PRO A 1 85 ? -2.641 19.737 -13.325 1.00 85.88 85 PRO A N 1
ATOM 638 C CA . PRO A 1 85 ? -3.299 18.681 -14.077 1.00 85.88 85 PRO A CA 1
ATOM 639 C C . PRO A 1 85 ? -2.355 17.503 -14.308 1.00 85.88 85 PRO A C 1
ATOM 641 O O . PRO A 1 85 ? -1.228 17.692 -14.766 1.00 85.88 85 PRO A O 1
ATOM 644 N N . ILE A 1 86 ? -2.832 16.290 -14.036 1.00 81.06 86 ILE A N 1
ATOM 645 C CA . ILE A 1 86 ? -2.021 15.065 -14.019 1.00 81.06 86 ILE A CA 1
ATOM 646 C C . ILE A 1 86 ? -1.213 14.854 -15.311 1.00 81.06 86 ILE A C 1
ATOM 648 O O . ILE A 1 86 ? -0.027 14.539 -15.265 1.00 81.06 86 ILE A O 1
ATOM 652 N N . ARG A 1 87 ? -1.800 15.180 -16.470 1.00 80.44 87 ARG A N 1
ATOM 653 C CA . ARG A 1 87 ? -1.114 15.163 -17.772 1.00 80.44 87 ARG A CA 1
ATOM 654 C C . ARG A 1 87 ? 0.065 16.137 -17.831 1.00 80.44 87 ARG A C 1
ATOM 656 O O . ARG A 1 87 ? 1.153 15.769 -18.261 1.00 80.44 87 ARG A O 1
ATOM 663 N N . ARG A 1 88 ? -0.133 17.372 -17.365 1.00 84.44 88 ARG A N 1
ATOM 664 C CA . ARG A 1 88 ? 0.920 18.395 -17.318 1.00 84.44 88 ARG A CA 1
ATOM 665 C C . ARG A 1 88 ? 2.010 18.015 -16.317 1.00 84.44 88 ARG A C 1
ATOM 667 O O . ARG A 1 88 ? 3.184 18.237 -16.596 1.00 84.44 88 ARG A O 1
ATOM 674 N N . ALA A 1 89 ? 1.636 17.432 -15.178 1.00 86.81 89 ALA A N 1
ATOM 675 C CA . ALA A 1 89 ? 2.585 16.924 -14.193 1.00 86.81 89 ALA A CA 1
ATOM 676 C C . ALA A 1 89 ? 3.510 15.866 -14.818 1.00 86.81 89 ALA A C 1
ATOM 678 O O . ALA A 1 89 ? 4.731 15.991 -14.720 1.00 86.81 89 ALA A O 1
ATOM 679 N N . ALA A 1 90 ? 2.946 14.898 -15.544 1.00 81.56 90 ALA A N 1
ATOM 680 C CA . ALA A 1 90 ? 3.716 13.886 -16.260 1.00 81.56 90 ALA A CA 1
ATOM 681 C C . ALA A 1 90 ? 4.646 14.496 -17.317 1.00 81.56 90 ALA A C 1
ATOM 683 O O . ALA A 1 90 ? 5.834 14.176 -17.344 1.00 81.56 90 ALA A O 1
ATOM 684 N N . GLU A 1 91 ? 4.151 15.420 -18.147 1.00 80.56 91 GLU A N 1
ATOM 685 C CA . GLU A 1 91 ? 4.976 16.132 -19.133 1.00 80.56 91 GLU A CA 1
ATOM 686 C C . GLU A 1 91 ? 6.176 16.840 -18.489 1.00 80.56 91 GLU A C 1
ATOM 688 O O . GLU A 1 91 ? 7.284 16.794 -19.028 1.00 80.56 91 GLU A O 1
ATOM 693 N N . ILE A 1 92 ? 5.989 17.484 -17.332 1.00 84.62 92 ILE A N 1
ATOM 694 C CA . ILE A 1 92 ? 7.086 18.131 -16.602 1.00 84.62 92 ILE A CA 1
ATOM 695 C C . ILE A 1 92 ? 8.086 17.078 -16.118 1.00 84.62 92 ILE A C 1
ATOM 697 O O . ILE A 1 92 ? 9.272 17.207 -16.410 1.00 84.62 92 ILE A O 1
ATOM 701 N N . ILE A 1 93 ? 7.617 16.017 -15.454 1.00 84.19 93 ILE A N 1
ATOM 702 C CA . ILE A 1 93 ? 8.463 14.923 -14.950 1.00 84.19 93 ILE A CA 1
ATOM 703 C C . ILE A 1 93 ? 9.325 14.347 -16.075 1.00 84.19 93 ILE A C 1
ATOM 705 O O . ILE A 1 93 ? 10.546 14.273 -15.950 1.00 84.19 93 ILE A O 1
ATOM 709 N N . MET A 1 94 ? 8.727 14.022 -17.218 1.00 77.12 94 MET A N 1
ATOM 710 C CA . MET A 1 94 ? 9.458 13.440 -18.345 1.00 77.12 94 MET A CA 1
ATOM 711 C C . MET A 1 94 ? 10.443 14.405 -18.999 1.00 77.12 94 MET A C 1
ATOM 713 O O . MET A 1 94 ? 11.477 13.968 -19.500 1.00 77.12 94 MET A O 1
ATOM 717 N N . ASN A 1 95 ? 10.156 15.707 -19.010 1.00 77.19 95 ASN A N 1
ATOM 718 C CA . ASN A 1 95 ? 11.104 16.696 -19.520 1.00 77.19 95 ASN A CA 1
ATOM 719 C C . ASN A 1 95 ? 12.255 16.967 -18.533 1.00 77.19 95 ASN A C 1
ATOM 721 O O . ASN A 1 95 ? 13.340 17.348 -18.970 1.00 77.19 95 ASN A O 1
ATOM 725 N N . THR A 1 96 ? 12.038 16.766 -17.231 1.00 78.81 96 THR A N 1
ATOM 726 C CA . THR A 1 96 ? 13.057 16.940 -16.184 1.00 78.81 96 THR A CA 1
ATOM 727 C C . THR A 1 96 ? 13.955 15.714 -16.035 1.00 78.81 96 THR A C 1
ATOM 729 O O . THR A 1 96 ? 15.160 15.860 -15.823 1.00 78.81 96 THR A O 1
ATOM 732 N N . LEU A 1 97 ? 13.402 14.505 -16.151 1.00 72.88 97 LEU A N 1
ATOM 733 C CA . LEU A 1 97 ? 14.172 13.278 -15.989 1.00 72.88 97 LEU A CA 1
ATOM 734 C C . LEU A 1 97 ? 15.124 13.071 -17.173 1.00 72.88 97 LEU A C 1
ATOM 736 O O . LEU A 1 97 ? 14.709 13.185 -18.333 1.00 72.88 97 LEU A O 1
ATOM 740 N N . PRO A 1 98 ? 16.393 12.705 -16.926 1.00 65.50 98 PRO A N 1
ATOM 741 C CA . PRO A 1 98 ? 17.325 12.445 -18.012 1.00 65.50 98 PRO A CA 1
ATOM 742 C C . PRO A 1 98 ? 16.889 11.208 -18.841 1.00 65.50 98 PRO A C 1
ATOM 744 O O . PRO A 1 98 ? 15.930 10.510 -18.499 1.00 65.50 98 PRO A O 1
ATOM 747 N N . VAL A 1 99 ? 17.619 10.879 -19.912 1.00 65.25 99 VAL A N 1
ATOM 748 C CA . VAL A 1 99 ? 17.466 9.596 -20.637 1.00 65.25 99 VAL A CA 1
ATOM 749 C C . VAL A 1 99 ? 18.751 8.800 -20.580 1.00 65.25 99 VAL A C 1
ATOM 751 O O . VAL A 1 99 ? 19.849 9.357 -20.706 1.00 65.25 99 VAL A O 1
ATOM 754 N N . CYS A 1 100 ? 18.625 7.488 -20.386 1.00 57.81 100 CYS A N 1
ATOM 755 C CA . CYS A 1 100 ? 19.769 6.595 -20.410 1.00 57.81 100 CYS A CA 1
ATOM 756 C C . CYS A 1 100 ? 20.360 6.553 -21.822 1.00 57.81 100 CYS A C 1
ATOM 758 O O . CYS A 1 100 ? 19.767 5.976 -22.728 1.00 57.81 100 CYS A O 1
ATOM 760 N N . LYS A 1 101 ? 21.545 7.150 -22.022 1.00 50.88 101 LYS A N 1
ATOM 761 C CA . LYS A 1 101 ? 22.198 7.245 -23.343 1.00 50.88 101 LYS A CA 1
ATOM 762 C C . LYS A 1 101 ? 22.498 5.879 -23.979 1.00 50.88 101 LYS A C 1
ATOM 764 O O . LYS A 1 101 ? 22.520 5.789 -25.199 1.00 50.88 101 LYS A O 1
ATOM 769 N N . GLN A 1 102 ? 22.723 4.836 -23.174 1.00 51.97 102 GLN A N 1
ATOM 770 C CA . GLN A 1 102 ? 23.018 3.481 -23.661 1.00 51.97 102 GLN A CA 1
ATOM 771 C C . GLN A 1 102 ? 21.764 2.712 -24.100 1.00 51.97 102 GLN A C 1
ATOM 773 O O . GLN A 1 102 ? 21.826 1.970 -25.073 1.00 51.97 102 GLN A O 1
ATOM 778 N N . ARG A 1 103 ? 20.636 2.879 -23.393 1.00 51.50 103 ARG A N 1
ATOM 779 C CA . ARG A 1 103 ? 19.405 2.096 -23.620 1.00 51.50 103 ARG A CA 1
ATOM 780 C C . ARG A 1 103 ? 18.282 2.879 -24.302 1.00 51.50 103 ARG A C 1
ATOM 782 O O . ARG A 1 103 ? 17.346 2.275 -24.804 1.00 51.50 103 ARG A O 1
ATOM 789 N N . GLY A 1 104 ? 18.373 4.209 -24.350 1.00 53.47 104 GLY A N 1
ATOM 790 C CA . GLY A 1 104 ? 17.364 5.066 -24.969 1.00 53.47 104 GLY A CA 1
ATOM 791 C C . GLY A 1 104 ? 15.987 4.945 -24.315 1.00 53.47 104 GLY A C 1
ATOM 792 O O . GLY A 1 104 ? 14.998 4.998 -25.035 1.00 53.47 104 GLY A O 1
ATOM 793 N N . ILE A 1 105 ? 15.936 4.755 -22.993 1.00 59.34 105 ILE A N 1
ATOM 794 C CA . ILE A 1 105 ? 14.718 4.661 -22.169 1.00 59.34 105 ILE A CA 1
ATOM 795 C C . ILE A 1 105 ? 14.766 5.695 -21.038 1.00 59.34 105 ILE A C 1
ATOM 797 O O . ILE A 1 105 ? 15.853 6.151 -20.647 1.00 59.34 105 ILE A O 1
ATOM 801 N N . SER A 1 106 ? 13.589 6.088 -20.549 1.00 60.34 106 SER A N 1
ATOM 802 C CA . SER A 1 106 ? 13.442 6.974 -19.392 1.00 60.34 106 SER A CA 1
ATOM 803 C C . SER A 1 106 ? 14.148 6.390 -18.166 1.00 60.34 106 SER A C 1
ATOM 805 O O . SER A 1 106 ? 14.188 5.180 -17.983 1.00 60.34 106 SER A O 1
ATOM 807 N N . TYR A 1 107 ? 14.753 7.252 -17.343 1.00 68.38 107 TYR A N 1
ATOM 808 C CA . TYR A 1 107 ? 15.480 6.816 -16.143 1.00 68.38 107 TYR A CA 1
ATOM 809 C C . TYR A 1 107 ? 14.580 6.385 -14.980 1.00 68.38 107 TYR A C 1
ATOM 811 O O . TYR A 1 107 ? 15.113 5.865 -14.006 1.00 68.38 107 TYR A O 1
ATOM 819 N N . ALA A 1 108 ? 13.272 6.624 -15.056 1.00 78.38 108 ALA A N 1
ATOM 820 C CA . ALA A 1 108 ? 12.313 6.121 -14.086 1.00 78.38 108 ALA A CA 1
ATOM 821 C C . ALA A 1 108 ? 10.935 5.960 -14.736 1.00 78.38 108 ALA A C 1
ATOM 823 O O . ALA A 1 108 ? 10.540 6.780 -15.576 1.00 78.38 108 ALA A O 1
ATOM 824 N N . THR A 1 109 ? 10.233 4.913 -14.334 1.00 88.12 109 THR A N 1
ATOM 825 C CA . THR A 1 109 ? 8.818 4.657 -14.606 1.00 88.12 109 THR A CA 1
ATOM 826 C C . THR A 1 109 ? 7.999 5.106 -13.396 1.00 88.12 109 THR A C 1
ATOM 828 O O . THR A 1 109 ? 8.549 5.343 -12.312 1.00 88.12 109 THR A O 1
ATOM 831 N N . PHE A 1 110 ? 6.687 5.282 -13.558 1.00 91.62 110 PHE A N 1
ATOM 832 C CA . PHE A 1 110 ? 5.828 5.537 -12.405 1.00 91.62 110 PHE A CA 1
ATOM 833 C C . PHE A 1 110 ? 4.363 5.164 -12.630 1.00 91.62 110 PHE A C 1
ATOM 835 O O . PHE A 1 110 ? 3.836 5.234 -13.740 1.00 91.62 110 PHE A O 1
ATOM 842 N N . THR A 1 111 ? 3.692 4.857 -11.524 1.00 95.00 111 THR A N 1
ATOM 843 C CA . THR A 1 111 ? 2.241 4.749 -11.400 1.00 95.00 111 THR A CA 1
ATOM 844 C C . THR A 1 111 ? 1.795 5.722 -10.321 1.00 95.00 111 THR A C 1
ATOM 846 O O . THR A 1 111 ? 2.243 5.637 -9.180 1.00 95.00 111 THR A O 1
ATOM 849 N N . LEU A 1 112 ? 0.931 6.662 -10.684 1.00 95.12 112 LEU A N 1
ATOM 850 C CA . LEU A 1 112 ? 0.410 7.714 -9.821 1.00 95.12 112 LEU A CA 1
ATOM 851 C C . LEU A 1 112 ? -1.098 7.529 -9.665 1.00 95.12 112 LEU A C 1
ATOM 853 O O . LEU A 1 1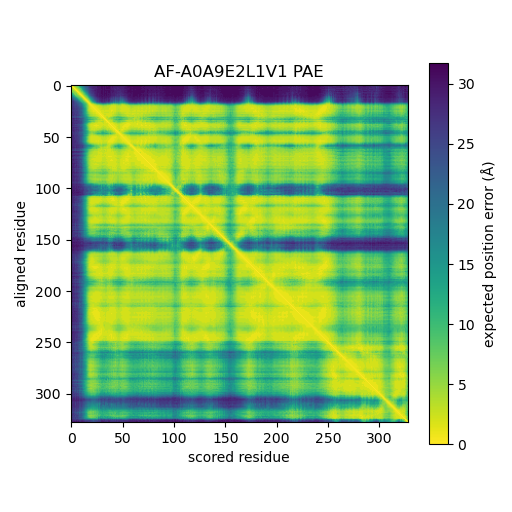12 ? -1.823 7.445 -10.652 1.00 95.12 112 LEU A O 1
ATOM 857 N N . VAL A 1 113 ? -1.558 7.512 -8.422 1.00 96.00 113 VAL A N 1
ATOM 858 C CA . VAL A 1 113 ? -2.950 7.328 -8.026 1.00 96.00 113 VAL A CA 1
ATOM 859 C C . VAL A 1 113 ? -3.376 8.543 -7.205 1.00 96.00 113 VAL A C 1
ATOM 861 O O . VAL A 1 113 ? -2.799 8.828 -6.157 1.00 96.00 113 VAL A O 1
ATOM 864 N N . ASP A 1 114 ? -4.386 9.259 -7.686 1.00 95.38 114 ASP A N 1
ATOM 865 C CA . ASP A 1 114 ? -5.043 10.377 -7.006 1.00 95.38 114 ASP A CA 1
ATOM 866 C C . ASP A 1 114 ? -6.467 9.964 -6.624 1.00 95.38 114 ASP A C 1
ATOM 868 O O . ASP A 1 114 ? -7.306 9.705 -7.491 1.00 95.38 114 ASP A O 1
ATOM 872 N N . ILE A 1 115 ? -6.727 9.878 -5.322 1.00 95.56 115 ILE A N 1
ATOM 873 C CA . ILE A 1 115 ? -8.001 9.437 -4.758 1.00 95.56 115 ILE A CA 1
ATOM 874 C C . ILE A 1 115 ? -8.667 10.634 -4.095 1.00 95.56 115 ILE A C 1
ATOM 876 O O . ILE A 1 115 ? -8.202 11.147 -3.073 1.00 95.56 115 ILE A O 1
ATOM 880 N N . ALA A 1 116 ? -9.781 11.067 -4.674 1.00 93.19 116 ALA A N 1
ATOM 881 C CA . ALA A 1 116 ? -10.600 12.125 -4.113 1.00 93.19 116 ALA A CA 1
ATOM 882 C C . ALA A 1 116 ? -11.478 11.616 -2.950 1.00 93.19 116 ALA A C 1
ATOM 884 O O . ALA A 1 116 ? -11.826 10.433 -2.924 1.00 93.19 116 ALA A O 1
ATOM 885 N N . PRO A 1 117 ? -11.902 12.495 -2.017 1.00 89.62 117 PRO A N 1
ATOM 886 C CA . PRO A 1 117 ? -12.758 12.110 -0.886 1.00 89.62 117 PRO A CA 1
ATOM 887 C C . PRO A 1 117 ? -14.080 11.452 -1.296 1.00 89.62 117 PRO A C 1
ATOM 889 O O . PRO A 1 117 ? -14.628 10.636 -0.568 1.00 89.62 117 PRO A O 1
ATOM 892 N N . ASN A 1 118 ? -14.581 11.770 -2.490 1.00 89.31 118 ASN A N 1
ATOM 893 C CA . ASN A 1 118 ? -15.779 11.166 -3.070 1.00 89.31 118 ASN A CA 1
ATOM 894 C C . ASN A 1 118 ? -15.514 9.796 -3.735 1.00 89.31 118 ASN A C 1
ATOM 896 O O . ASN A 1 118 ? -16.293 9.374 -4.585 1.00 89.31 118 ASN A O 1
ATOM 900 N N . SER A 1 119 ? -14.395 9.133 -3.424 1.00 91.00 119 SER A N 1
ATOM 901 C CA . SER A 1 119 ? -13.967 7.859 -4.025 1.00 91.00 119 SER A CA 1
ATOM 902 C C . SER A 1 119 ? -13.754 7.894 -5.547 1.00 91.00 119 SER A C 1
ATOM 904 O O . SER A 1 119 ? -13.662 6.849 -6.192 1.00 91.00 119 SER A O 1
ATOM 906 N N . THR A 1 120 ? -13.624 9.082 -6.152 1.00 94.50 120 THR A N 1
ATOM 907 C CA . THR A 1 120 ? -13.148 9.193 -7.538 1.00 94.50 120 THR A CA 1
ATOM 908 C C . THR A 1 120 ? -11.650 8.919 -7.575 1.00 94.50 120 THR A C 1
ATOM 910 O O . THR A 1 120 ? -10.871 9.649 -6.962 1.00 94.50 120 THR A O 1
ATOM 913 N N . VAL A 1 121 ? -11.251 7.908 -8.339 1.00 95.50 121 VAL A N 1
ATOM 914 C CA . VAL A 1 121 ? -9.854 7.524 -8.540 1.00 95.50 121 VAL A CA 1
ATOM 915 C C . VAL A 1 121 ? -9.405 7.983 -9.919 1.00 95.50 121 VAL A C 1
ATOM 917 O O . VAL A 1 121 ? -10.066 7.718 -10.927 1.00 95.50 121 VAL A O 1
ATOM 920 N N . ARG A 1 122 ? -8.271 8.679 -9.966 1.00 94.88 122 ARG A N 1
ATOM 921 C CA . ARG A 1 122 ? -7.558 9.036 -11.193 1.00 94.88 122 ARG A CA 1
ATOM 922 C C . ARG A 1 122 ? -6.209 8.344 -11.166 1.00 94.88 122 ARG A C 1
ATOM 924 O O . ARG A 1 122 ? -5.456 8.523 -10.212 1.00 94.88 122 ARG A O 1
ATOM 931 N N . ILE A 1 123 ? -5.906 7.570 -12.198 1.00 94.50 123 ILE A N 1
ATOM 932 C CA . ILE A 1 123 ? -4.648 6.828 -12.281 1.00 94.50 123 ILE A CA 1
ATOM 933 C C . ILE A 1 123 ? -3.905 7.248 -13.530 1.00 94.50 123 ILE A C 1
ATOM 935 O O . ILE A 1 123 ? -4.499 7.430 -14.594 1.00 94.50 123 ILE A O 1
ATOM 939 N N . MET A 1 124 ? -2.598 7.386 -13.381 1.00 92.00 124 MET A N 1
ATOM 940 C CA . MET A 1 124 ? -1.675 7.607 -14.469 1.00 92.00 124 MET A CA 1
ATOM 941 C C . MET A 1 124 ? -0.538 6.602 -14.408 1.00 92.00 124 MET A C 1
ATOM 943 O O . MET A 1 124 ? 0.116 6.467 -13.377 1.00 92.00 124 MET A O 1
ATOM 947 N N . GLU A 1 125 ? -0.288 5.936 -15.525 1.00 91.50 125 GLU A N 1
ATOM 948 C CA . GLU A 1 125 ? 0.756 4.926 -15.663 1.00 91.50 125 GLU A CA 1
ATOM 949 C C . GLU A 1 125 ? 1.714 5.336 -16.773 1.00 91.50 125 GLU A C 1
ATOM 951 O O . GLU A 1 125 ? 1.300 5.727 -17.871 1.00 91.50 125 GLU A O 1
ATOM 956 N N . TYR A 1 126 ? 3.003 5.236 -16.473 1.00 88.06 126 TYR A N 1
ATOM 957 C CA . TYR A 1 126 ? 4.082 5.490 -17.406 1.00 88.06 126 TYR A CA 1
ATOM 958 C C . TYR A 1 126 ? 5.125 4.380 -17.295 1.00 88.06 126 TYR A C 1
ATOM 960 O O . TYR A 1 126 ? 5.843 4.308 -16.296 1.00 88.06 126 TYR A O 1
ATOM 968 N N . ASP A 1 127 ? 5.189 3.531 -18.323 1.00 86.44 127 ASP A N 1
ATOM 969 C CA . ASP A 1 127 ? 6.121 2.405 -18.510 1.00 86.44 127 ASP A CA 1
ATOM 970 C C . ASP A 1 127 ? 6.140 1.321 -17.400 1.00 86.44 127 ASP A C 1
ATOM 972 O O . ASP A 1 127 ? 6.722 0.261 -17.614 1.00 86.44 127 ASP A O 1
ATOM 976 N N . ASN A 1 128 ? 5.460 1.524 -16.266 1.00 88.69 128 ASN A N 1
ATOM 977 C CA . ASN A 1 128 ? 5.198 0.477 -15.277 1.00 88.69 128 ASN A CA 1
ATOM 978 C C . ASN A 1 128 ? 4.243 -0.597 -15.823 1.00 88.69 128 ASN A C 1
ATOM 980 O O . ASN A 1 128 ? 3.430 -0.310 -16.712 1.00 88.69 128 ASN A O 1
ATOM 984 N N . PRO A 1 129 ? 4.277 -1.817 -15.254 1.00 91.44 129 PRO A N 1
ATOM 985 C CA . PRO A 1 129 ? 3.235 -2.805 -15.482 1.00 91.44 129 PRO A CA 1
ATOM 986 C C . PRO A 1 129 ? 1.830 -2.235 -15.222 1.00 91.44 129 PRO A C 1
ATOM 988 O O . PRO A 1 129 ? 1.657 -1.460 -14.275 1.00 91.44 129 PRO A O 1
ATOM 991 N N . PRO A 1 130 ? 0.820 -2.638 -16.018 1.00 92.19 130 PRO A N 1
ATOM 992 C CA . PRO A 1 130 ? -0.555 -2.212 -15.800 1.00 92.19 130 PRO A CA 1
ATOM 993 C C . PRO A 1 130 ? -1.055 -2.547 -14.390 1.00 92.19 130 PRO A C 1
ATOM 995 O O . PRO A 1 130 ? -0.851 -3.665 -13.909 1.00 92.19 130 PRO A O 1
ATOM 998 N N . TYR A 1 131 ? -1.746 -1.606 -13.743 1.00 95.31 131 TYR A N 1
ATOM 999 C CA . TYR A 1 131 ? -2.432 -1.871 -12.479 1.00 95.31 131 TYR A CA 1
ATOM 1000 C C . TYR A 1 131 ? -3.556 -2.896 -12.668 1.00 95.31 131 TYR A C 1
ATOM 1002 O O . TYR A 1 131 ? -4.141 -3.029 -13.741 1.00 95.31 131 TYR A O 1
ATOM 1010 N N . ILE A 1 132 ? -3.906 -3.571 -11.579 1.00 96.62 132 ILE A N 1
ATOM 1011 C CA . ILE A 1 132 ? -5.008 -4.523 -11.499 1.00 96.62 132 ILE A CA 1
ATOM 1012 C C . ILE A 1 132 ? -6.076 -3.921 -10.593 1.00 96.62 132 ILE A C 1
ATOM 1014 O O . ILE A 1 132 ? -5.818 -3.625 -9.425 1.00 96.62 132 ILE A O 1
ATOM 1018 N N . LEU A 1 133 ? -7.288 -3.753 -11.116 1.00 96.94 133 LEU A N 1
ATOM 1019 C CA . LEU A 1 133 ? -8.455 -3.394 -10.317 1.00 96.94 133 LEU A CA 1
ATOM 1020 C C . LEU A 1 133 ? -9.291 -4.649 -10.073 1.00 96.94 133 LEU A C 1
ATOM 1022 O O . LEU A 1 133 ? -9.823 -5.242 -11.007 1.00 96.94 133 LEU A O 1
ATOM 1026 N N . VAL A 1 134 ? -9.434 -5.033 -8.807 1.00 96.31 134 VAL A N 1
ATOM 1027 C CA . VAL A 1 134 ? -10.304 -6.131 -8.387 1.00 96.31 134 VAL A CA 1
ATOM 1028 C C . VAL A 1 134 ? -11.585 -5.563 -7.795 1.00 96.31 134 VAL A C 1
ATOM 1030 O O . VAL A 1 134 ? -11.553 -4.835 -6.800 1.00 96.31 134 VAL A O 1
ATOM 1033 N N . ARG A 1 135 ? -12.720 -5.947 -8.381 1.00 94.19 135 ARG A N 1
ATOM 10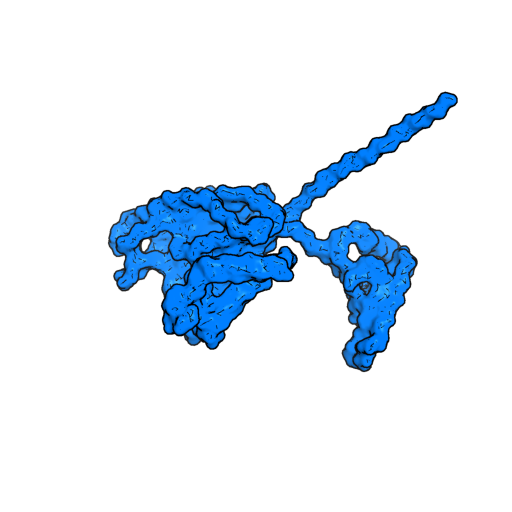34 C CA . ARG A 1 135 ? -14.072 -5.608 -7.931 1.00 94.19 135 ARG A CA 1
ATOM 1035 C C . ARG A 1 135 ? -14.895 -6.883 -7.833 1.00 94.19 135 ARG A C 1
ATOM 1037 O O . ARG A 1 135 ? -14.974 -7.639 -8.796 1.00 94.19 135 ARG A O 1
ATOM 1044 N N . GLN A 1 136 ? -15.506 -7.120 -6.672 1.00 89.19 136 GLN A N 1
ATOM 1045 C CA . GLN A 1 136 ? -16.334 -8.313 -6.424 1.00 89.19 136 GLN A CA 1
ATOM 1046 C C . GLN A 1 136 ? -15.642 -9.623 -6.859 1.00 89.19 136 GLN A C 1
ATOM 1048 O O . GLN A 1 136 ? -16.229 -10.434 -7.562 1.00 89.19 136 GLN A O 1
ATOM 1053 N N . GLU A 1 137 ? -14.374 -9.805 -6.468 1.00 88.00 137 GLU A N 1
ATOM 1054 C CA . GLU A 1 137 ? -13.579 -11.013 -6.778 1.00 88.00 137 GLU A CA 1
ATOM 1055 C C . GLU A 1 137 ? -13.318 -11.245 -8.288 1.00 88.00 137 GLU A C 1
ATOM 1057 O O . GLU A 1 137 ? -12.968 -12.352 -8.705 1.00 88.00 137 GLU A O 1
ATOM 1062 N N . THR A 1 138 ? -13.450 -10.195 -9.106 1.00 92.44 138 THR A N 1
ATOM 1063 C CA . THR A 1 138 ? -13.158 -10.204 -10.548 1.00 92.44 138 THR A CA 1
ATOM 1064 C C . THR A 1 138 ? -12.228 -9.059 -10.932 1.00 92.44 138 THR A C 1
ATOM 1066 O O . THR A 1 138 ? -12.267 -7.993 -10.314 1.00 92.44 138 THR A O 1
ATOM 1069 N N . VAL A 1 139 ? -11.384 -9.273 -11.943 1.00 93.06 139 VAL A N 1
ATOM 1070 C CA . VAL A 1 139 ? -10.561 -8.203 -12.522 1.00 93.06 139 VAL A CA 1
ATOM 1071 C C . VAL A 1 139 ? -11.435 -7.359 -13.441 1.00 93.06 139 VAL A C 1
ATOM 1073 O O . VAL A 1 139 ? -12.155 -7.885 -14.289 1.00 93.06 139 VAL A O 1
ATOM 1076 N N . VAL A 1 140 ? -11.368 -6.046 -13.265 1.00 93.38 140 VAL A N 1
ATOM 1077 C CA . VAL A 1 140 ? -12.046 -5.062 -14.102 1.00 93.38 140 VAL A CA 1
ATOM 1078 C C . VAL A 1 140 ? -10.986 -4.190 -14.749 1.00 93.38 140 VAL A C 1
ATOM 1080 O O . VAL A 1 140 ? -10.111 -3.679 -14.062 1.00 93.38 140 VAL A O 1
ATOM 1083 N N . GLU A 1 141 ? -11.098 -3.979 -16.056 1.00 89.25 141 GLU A N 1
ATOM 1084 C CA . GLU A 1 141 ? -10.233 -3.072 -16.811 1.00 89.25 141 GLU A CA 1
ATOM 1085 C C . GLU A 1 141 ? -10.991 -1.766 -17.092 1.00 89.25 141 GLU A C 1
ATOM 1087 O O . GLU A 1 141 ? -11.942 -1.759 -17.881 1.00 89.25 141 GLU A O 1
ATOM 1092 N N . PRO A 1 142 ? -10.637 -0.649 -16.431 1.00 86.19 142 PRO A N 1
ATOM 1093 C CA . PRO A 1 142 ? -11.194 0.656 -16.757 1.00 86.19 142 PRO A CA 1
ATOM 1094 C C . PRO A 1 142 ? -10.778 1.119 -18.155 1.00 86.19 142 PRO A C 1
ATOM 1096 O O . PRO A 1 142 ? -9.730 0.739 -18.673 1.00 86.19 142 PRO A O 1
ATOM 1099 N N . ILE A 1 143 ? -11.575 2.009 -18.749 1.00 88.31 143 ILE A N 1
ATOM 1100 C CA . ILE A 1 143 ? -11.215 2.655 -20.014 1.00 88.31 143 ILE A CA 1
ATOM 1101 C C . ILE A 1 143 ? -9.967 3.512 -19.781 1.00 88.31 143 ILE A C 1
ATOM 1103 O O . ILE A 1 143 ? -9.961 4.378 -18.899 1.00 88.31 143 ILE A O 1
ATOM 1107 N N . LYS A 1 144 ? -8.921 3.258 -20.575 1.00 89.50 144 LYS A N 1
ATOM 1108 C CA . LYS A 1 144 ? -7.661 3.998 -20.529 1.00 89.50 144 LYS A CA 1
ATOM 1109 C C . LYS A 1 144 ? -7.538 4.914 -21.743 1.00 89.50 144 LYS A C 1
ATOM 1111 O O . LYS A 1 144 ? -7.546 4.451 -22.882 1.00 89.50 144 LYS A O 1
ATOM 1116 N N . ASP A 1 145 ? -7.362 6.202 -21.487 1.00 87.00 145 ASP A N 1
ATOM 1117 C CA . ASP A 1 145 ? -6.932 7.171 -22.483 1.00 87.00 145 ASP A CA 1
ATOM 1118 C C . ASP A 1 145 ? -5.424 7.021 -22.686 1.00 87.00 145 ASP A C 1
ATOM 1120 O O . ASP A 1 145 ? -4.631 7.232 -21.765 1.00 87.00 145 ASP A O 1
ATOM 1124 N N . ILE A 1 146 ? -5.025 6.659 -23.903 1.00 86.12 146 ILE A N 1
ATOM 1125 C CA . ILE A 1 146 ? -3.620 6.475 -24.266 1.00 86.12 146 ILE A CA 1
ATOM 1126 C C . ILE A 1 146 ? -3.150 7.725 -25.000 1.00 86.12 146 ILE A C 1
ATOM 1128 O O . ILE A 1 146 ? -3.651 8.058 -26.072 1.00 86.12 146 ILE A O 1
ATOM 1132 N N . THR A 1 147 ? -2.178 8.426 -24.422 1.00 81.31 147 THR A N 1
ATOM 1133 C CA . THR A 1 147 ? -1.611 9.642 -25.013 1.00 81.31 147 THR A CA 1
ATOM 1134 C C . THR A 1 147 ? -0.123 9.443 -25.292 1.00 81.31 147 THR A C 1
ATOM 1136 O O . THR A 1 147 ? 0.623 9.151 -24.354 1.00 81.31 147 THR A O 1
ATOM 1139 N N . PRO A 1 148 ? 0.348 9.618 -26.540 1.00 77.19 148 PRO A N 1
ATOM 1140 C CA . PRO A 1 148 ? 1.778 9.633 -26.813 1.00 77.19 148 PRO A CA 1
ATOM 1141 C C . PRO A 1 148 ? 2.400 10.873 -26.172 1.00 77.19 148 PRO A C 1
ATOM 1143 O O . PRO A 1 148 ? 1.838 11.970 -26.242 1.00 77.19 148 PRO A O 1
ATOM 1146 N N . ILE A 1 149 ? 3.566 10.717 -25.550 1.00 69.44 149 ILE A N 1
ATOM 1147 C CA . ILE A 1 149 ? 4.297 11.861 -25.008 1.00 69.44 149 ILE A CA 1
ATOM 1148 C C . ILE A 1 149 ? 5.503 12.162 -25.879 1.00 69.44 149 ILE A C 1
ATOM 1150 O O . ILE A 1 149 ? 6.451 11.381 -25.966 1.00 69.44 149 ILE A O 1
ATOM 1154 N N . GLU A 1 150 ? 5.517 13.367 -26.436 1.00 62.91 150 GLU A N 1
ATOM 1155 C CA . GLU A 1 150 ? 6.690 13.905 -27.109 1.00 62.91 150 GLU A CA 1
ATOM 1156 C C . GLU A 1 150 ? 7.582 14.653 -26.112 1.00 62.91 150 GLU A C 1
ATOM 1158 O O . GLU A 1 150 ? 7.214 15.693 -25.556 1.00 62.91 150 GLU A O 1
ATOM 1163 N N . ARG A 1 151 ? 8.805 14.155 -25.891 1.00 63.44 151 ARG A N 1
ATOM 1164 C CA . ARG A 1 151 ? 9.823 14.929 -25.167 1.00 63.44 151 ARG A CA 1
ATOM 1165 C C . ARG A 1 151 ? 10.298 16.083 -26.048 1.00 63.44 151 ARG A C 1
ATOM 1167 O O . ARG A 1 151 ? 10.768 15.867 -27.164 1.00 63.44 151 ARG A O 1
ATOM 1174 N N . LYS A 1 152 ? 10.284 17.310 -25.509 1.00 58.50 152 LYS A N 1
ATOM 1175 C CA . LYS A 1 152 ? 10.715 18.520 -26.242 1.00 58.50 152 LYS A CA 1
ATOM 1176 C C . LYS A 1 152 ? 12.178 18.460 -26.701 1.00 58.50 152 LYS A C 1
ATOM 1178 O O . LYS A 1 152 ? 12.556 19.125 -27.661 1.00 58.50 152 LYS A O 1
ATOM 1183 N N . ASN A 1 153 ? 13.014 17.673 -26.022 1.00 55.78 153 ASN A N 1
ATOM 1184 C CA . ASN A 1 153 ? 14.451 17.619 -26.262 1.00 55.78 153 ASN A CA 1
ATOM 1185 C C . ASN A 1 153 ? 14.852 16.333 -27.013 1.00 55.78 153 ASN A C 1
ATOM 1187 O O . ASN A 1 153 ? 15.117 15.298 -26.401 1.00 55.78 153 ASN A O 1
ATOM 1191 N N . LYS A 1 154 ? 14.934 16.400 -28.352 1.00 53.03 154 LYS A N 1
ATOM 1192 C CA . LYS A 1 154 ? 15.230 15.247 -29.237 1.00 53.03 154 LYS A CA 1
ATOM 1193 C C . LYS A 1 154 ? 16.583 14.563 -28.970 1.00 53.03 154 LYS A C 1
ATOM 1195 O O . LYS A 1 154 ? 16.762 13.410 -29.342 1.00 53.03 154 LYS A O 1
ATOM 1200 N N . LYS A 1 155 ? 17.537 15.237 -28.308 1.00 50.50 155 LYS A N 1
ATOM 1201 C CA . LYS A 1 155 ? 18.842 14.656 -27.912 1.00 50.50 155 LYS A CA 1
ATOM 1202 C C . LYS A 1 155 ? 18.755 13.720 -26.697 1.00 50.50 155 LYS A C 1
ATOM 1204 O O . LYS A 1 155 ? 19.657 12.917 -26.480 1.00 50.50 155 LYS A O 1
ATOM 1209 N N . THR A 1 156 ? 17.689 13.838 -25.908 1.00 52.38 156 THR A N 1
ATOM 1210 C CA . THR A 1 156 ? 17.368 13.014 -24.732 1.00 52.38 156 THR A CA 1
ATOM 1211 C C . THR A 1 156 ? 15.949 12.467 -24.870 1.00 52.38 156 THR A C 1
ATOM 1213 O O . THR A 1 156 ? 15.208 12.423 -23.896 1.00 52.38 156 THR A O 1
ATOM 1216 N N . ALA A 1 157 ? 15.517 12.143 -26.086 1.00 50.78 157 ALA A N 1
ATOM 1217 C CA . ALA A 1 157 ? 14.277 11.417 -26.299 1.00 50.78 157 ALA A CA 1
ATOM 1218 C C . ALA A 1 157 ? 14.597 9.915 -26.301 1.00 50.78 157 ALA A C 1
ATOM 1220 O O . ALA A 1 157 ? 15.624 9.524 -26.873 1.00 50.78 157 ALA A O 1
ATOM 1221 N N . PRO A 1 158 ? 13.783 9.067 -25.651 1.00 52.69 158 PRO A N 1
ATOM 1222 C CA . PRO A 1 158 ? 13.891 7.635 -25.858 1.00 52.69 158 PRO A CA 1
ATOM 1223 C C . PRO A 1 158 ? 13.672 7.300 -27.342 1.00 52.69 158 PRO A C 1
ATOM 1225 O O . PRO A 1 158 ? 12.954 8.005 -28.047 1.00 52.69 158 PRO A O 1
ATOM 1228 N N . LYS A 1 159 ? 14.318 6.237 -27.844 1.00 52.38 159 LYS A N 1
ATOM 1229 C CA . LYS A 1 159 ? 14.129 5.786 -29.243 1.00 52.38 159 LYS A CA 1
ATOM 1230 C C . LYS A 1 159 ? 12.743 5.169 -29.475 1.00 52.38 159 LYS A C 1
ATOM 1232 O O . LYS A 1 159 ? 12.342 5.006 -30.621 1.00 52.38 159 LYS A O 1
ATOM 1237 N N . LYS A 1 160 ? 12.058 4.792 -28.393 1.00 57.09 160 LYS A N 1
ATOM 1238 C CA . LYS A 1 160 ? 10.728 4.185 -28.376 1.00 57.09 160 LYS A CA 1
ATOM 1239 C C . LYS A 1 160 ? 9.702 5.258 -28.013 1.00 57.09 160 LYS A C 1
ATOM 1241 O O . LYS A 1 160 ? 9.959 6.054 -27.111 1.00 57.09 160 LYS A O 1
ATOM 1246 N N . GLU A 1 161 ? 8.565 5.271 -28.704 1.00 59.25 161 GLU A N 1
ATOM 1247 C CA . GLU A 1 161 ? 7.407 6.059 -28.279 1.00 59.25 161 GLU A CA 1
ATOM 1248 C C . GLU A 1 161 ? 6.975 5.578 -26.892 1.00 59.25 161 GLU A C 1
ATOM 1250 O O . GLU A 1 161 ? 6.731 4.385 -26.693 1.00 59.25 161 GLU A O 1
ATOM 1255 N N . SER A 1 162 ? 6.937 6.492 -25.924 1.00 65.94 162 SER A N 1
ATOM 1256 C CA . SER A 1 162 ? 6.381 6.206 -24.606 1.00 65.94 162 SER A CA 1
ATOM 1257 C C . SER A 1 162 ? 4.952 6.730 -24.544 1.00 65.94 162 SER A C 1
ATOM 1259 O O . SER A 1 162 ? 4.670 7.861 -24.956 1.00 65.94 162 SER A O 1
ATOM 1261 N N . PHE A 1 163 ? 4.064 5.911 -23.994 1.00 79.56 163 PHE A N 1
ATOM 1262 C CA . PHE A 1 163 ? 2.647 6.218 -23.882 1.00 79.56 163 PHE A CA 1
ATOM 1263 C C . PHE A 1 163 ? 2.281 6.458 -22.425 1.00 79.56 163 PHE A C 1
ATOM 1265 O O . PHE A 1 163 ? 2.671 5.701 -21.540 1.00 79.56 163 PHE A O 1
ATOM 1272 N N . LEU A 1 164 ? 1.508 7.512 -22.193 1.00 85.81 164 LEU A N 1
ATOM 1273 C CA . LEU A 1 164 ? 0.834 7.742 -20.929 1.00 85.81 164 LEU A CA 1
ATOM 1274 C C . LEU A 1 164 ? -0.496 7.022 -20.991 1.00 85.81 164 LEU A C 1
ATOM 1276 O O . LEU A 1 164 ? -1.263 7.262 -21.927 1.00 85.81 164 LEU A O 1
ATOM 1280 N N . GLN A 1 165 ? -0.786 6.203 -19.993 1.00 90.62 165 GLN A N 1
ATOM 1281 C CA . GLN A 1 165 ? -2.129 5.680 -19.810 1.00 90.62 165 GLN A CA 1
ATOM 1282 C C . GLN A 1 165 ? -2.785 6.454 -18.679 1.00 90.62 165 GLN A C 1
ATOM 1284 O O . GLN A 1 165 ? -2.224 6.576 -17.591 1.00 90.62 165 GLN A O 1
ATOM 1289 N N . TYR A 1 166 ? -3.953 7.016 -18.953 1.00 91.94 166 TYR A N 1
ATOM 1290 C CA . TYR A 1 166 ? -4.763 7.705 -17.965 1.00 91.94 166 TYR A CA 1
ATOM 1291 C C . TYR A 1 166 ? -6.102 7.001 -17.832 1.00 91.94 166 TYR A C 1
ATOM 1293 O O . TYR A 1 166 ? -6.740 6.681 -18.828 1.00 91.94 166 TYR A O 1
ATOM 1301 N N . SER A 1 167 ? -6.548 6.788 -16.603 1.00 93.69 167 SER A N 1
ATOM 1302 C CA . SER A 1 167 ? -7.868 6.233 -16.330 1.00 93.69 167 SER A CA 1
ATOM 1303 C C . SER A 1 167 ? -8.553 7.026 -15.226 1.00 93.69 167 SER A C 1
ATOM 1305 O O . SER A 1 167 ? -7.912 7.609 -14.344 1.00 93.69 167 SER A O 1
ATOM 1307 N N . LYS A 1 168 ? -9.883 7.051 -15.280 1.00 94.50 168 LYS A N 1
ATOM 1308 C CA . LYS A 1 168 ? -10.722 7.635 -14.238 1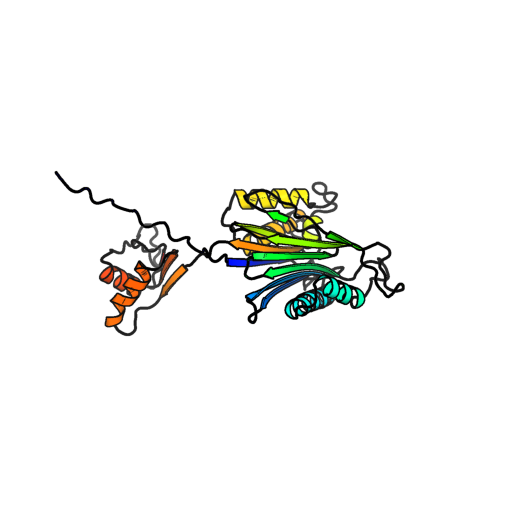.00 94.50 168 LYS A CA 1
ATOM 1309 C C . LYS A 1 168 ? -11.903 6.715 -13.981 1.00 94.50 168 LYS A C 1
ATOM 1311 O O . LYS A 1 168 ? -12.627 6.373 -14.912 1.00 94.50 168 LYS A O 1
ATOM 1316 N N . TYR A 1 169 ? -12.128 6.370 -12.721 1.00 95.12 169 TYR A N 1
ATOM 1317 C CA . TYR A 1 169 ? -13.293 5.593 -12.312 1.00 95.12 169 TYR A CA 1
ATOM 1318 C C . TYR A 1 169 ? -13.745 5.968 -10.899 1.00 95.12 169 TYR A C 1
ATOM 1320 O O . TYR A 1 169 ? -13.020 6.612 -10.142 1.00 95.12 169 TYR A O 1
ATOM 1328 N N . GLU A 1 170 ? -14.962 5.570 -10.546 1.00 94.56 170 GLU A N 1
ATOM 1329 C CA . GLU A 1 170 ? -15.473 5.660 -9.177 1.00 94.56 170 GLU A CA 1
ATOM 1330 C C . GLU A 1 170 ? -15.266 4.321 -8.471 1.00 94.56 170 GLU A C 1
ATOM 1332 O O . GLU A 1 170 ? -15.721 3.270 -8.951 1.00 94.56 170 GLU A O 1
ATOM 1337 N N . ALA A 1 171 ? -14.527 4.356 -7.364 1.00 94.31 171 ALA A N 1
ATOM 1338 C CA . ALA A 1 171 ? -14.295 3.194 -6.523 1.00 94.31 171 ALA A CA 1
ATOM 1339 C C . ALA A 1 171 ? -15.537 2.873 -5.687 1.00 94.31 171 ALA A C 1
ATOM 1341 O O . ALA A 1 171 ? -16.307 3.754 -5.305 1.00 94.31 171 ALA A O 1
ATOM 1342 N N . ARG A 1 172 ? -15.725 1.585 -5.414 1.00 92.94 172 ARG A N 1
ATOM 1343 C CA . ARG A 1 172 ? -16.810 1.048 -4.594 1.00 92.94 172 ARG A CA 1
ATOM 1344 C C . ARG A 1 172 ? -16.238 0.401 -3.333 1.00 92.94 172 ARG A C 1
ATOM 1346 O O . ARG A 1 172 ? -15.112 -0.101 -3.376 1.00 92.94 172 ARG A O 1
ATOM 1353 N N . PRO A 1 173 ? -17.007 0.340 -2.234 1.00 91.81 173 PRO A N 1
ATOM 1354 C CA . PRO A 1 173 ? -16.625 -0.461 -1.078 1.00 91.81 173 PRO A CA 1
ATOM 1355 C C . PRO A 1 173 ? -16.317 -1.909 -1.490 1.00 91.81 173 PRO A C 1
ATOM 1357 O O . PRO A 1 173 ? -17.090 -2.543 -2.209 1.00 91.81 173 PRO A O 1
ATOM 1360 N N . GLY A 1 174 ? -15.174 -2.420 -1.047 1.00 92.38 174 GLY A N 1
ATOM 1361 C CA . GLY A 1 174 ? -14.626 -3.727 -1.405 1.00 92.38 174 GLY A CA 1
ATOM 1362 C C . GLY A 1 174 ? -13.593 -3.705 -2.539 1.00 92.38 174 GLY A C 1
ATOM 1363 O O . GLY A 1 174 ? -12.862 -4.691 -2.689 1.00 92.38 174 GLY A O 1
ATOM 1364 N N . ASP A 1 175 ? -13.505 -2.620 -3.318 1.00 95.56 175 ASP A N 1
ATOM 1365 C CA . ASP A 1 175 ? -12.568 -2.526 -4.440 1.00 95.56 175 ASP A CA 1
ATOM 1366 C C . ASP A 1 175 ? -11.116 -2.522 -3.956 1.00 95.56 175 ASP A C 1
ATOM 1368 O O . ASP A 1 175 ? -10.756 -1.878 -2.964 1.00 95.56 175 ASP A O 1
ATOM 1372 N N . ARG A 1 176 ? -10.258 -3.212 -4.706 1.00 96.31 176 ARG A N 1
ATOM 1373 C CA . ARG A 1 176 ? -8.813 -3.226 -4.483 1.00 96.31 176 ARG A CA 1
ATOM 1374 C C . ARG A 1 176 ? -8.103 -2.816 -5.754 1.00 96.31 176 ARG A C 1
ATOM 1376 O O . ARG A 1 176 ? -8.293 -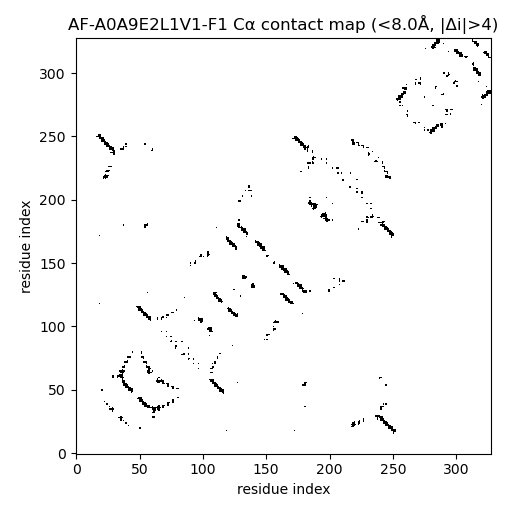3.434 -6.795 1.00 96.31 176 ARG A O 1
ATOM 1383 N N . LEU A 1 177 ? -7.275 -1.791 -5.650 1.00 97.31 177 LEU A N 1
ATOM 1384 C CA . LEU A 1 177 ? -6.371 -1.366 -6.704 1.00 97.31 177 LEU A CA 1
ATOM 1385 C C . LEU A 1 177 ? -4.963 -1.839 -6.342 1.00 97.31 177 LEU A C 1
ATOM 1387 O O . LEU A 1 177 ? -4.453 -1.483 -5.283 1.00 97.31 177 LEU A O 1
ATOM 1391 N N . ILE A 1 178 ? -4.347 -2.629 -7.212 1.00 98.06 178 ILE A N 1
ATOM 1392 C CA . ILE A 1 178 ? -3.013 -3.196 -7.023 1.00 98.06 178 ILE A CA 1
ATOM 1393 C C . ILE A 1 178 ? -2.112 -2.710 -8.154 1.00 98.06 178 ILE A C 1
ATOM 1395 O O . ILE A 1 178 ? -2.494 -2.775 -9.316 1.00 98.06 178 ILE A O 1
ATOM 1399 N N . PHE A 1 179 ? -0.917 -2.233 -7.831 1.00 97.19 179 PHE A N 1
ATOM 1400 C CA . PHE A 1 179 ? 0.085 -1.805 -8.809 1.00 97.19 179 PHE A CA 1
ATOM 1401 C C . PHE A 1 179 ? 1.483 -2.130 -8.289 1.00 97.19 179 PHE A C 1
ATOM 1403 O O . PHE A 1 179 ? 1.726 -2.110 -7.084 1.00 97.19 179 PHE A O 1
ATOM 1410 N N . PHE A 1 180 ? 2.400 -2.458 -9.187 1.00 96.88 180 PHE A N 1
ATOM 1411 C CA . PHE A 1 180 ? 3.717 -2.990 -8.839 1.00 96.88 180 PHE A CA 1
ATOM 1412 C C . PHE A 1 180 ? 4.769 -2.591 -9.873 1.00 96.88 180 PHE A C 1
ATOM 1414 O O . PHE A 1 180 ? 4.420 -2.184 -10.982 1.00 96.88 180 PHE A O 1
ATOM 1421 N N . SER A 1 181 ? 6.044 -2.693 -9.491 1.00 94.94 181 SER A N 1
ATOM 1422 C CA . SER A 1 181 ? 7.182 -2.523 -10.397 1.00 94.94 181 SER A CA 1
ATOM 1423 C C . SER A 1 181 ? 7.366 -3.752 -11.283 1.00 94.94 181 SER A C 1
ATOM 1425 O O . SER A 1 181 ? 6.736 -4.803 -11.086 1.00 94.94 181 SER A O 1
ATOM 1427 N N . ASP A 1 182 ? 8.211 -3.622 -12.301 1.00 92.88 182 ASP A N 1
ATOM 1428 C CA . ASP A 1 182 ? 8.442 -4.706 -13.245 1.00 92.88 182 ASP A CA 1
ATOM 1429 C C . ASP A 1 182 ? 9.111 -5.928 -12.590 1.00 92.88 182 ASP A C 1
ATOM 1431 O O . ASP A 1 182 ? 8.836 -7.048 -13.028 1.00 92.88 182 ASP A O 1
ATOM 1435 N N . GLY A 1 183 ? 9.831 -5.753 -11.476 1.00 93.38 183 GLY A N 1
ATOM 1436 C CA . GLY A 1 183 ? 10.415 -6.824 -10.668 1.00 93.38 183 GLY A CA 1
ATOM 1437 C C . GLY A 1 183 ? 9.408 -7.867 -10.174 1.00 93.38 183 GLY A C 1
ATOM 1438 O O . GLY A 1 183 ? 9.760 -9.036 -10.026 1.00 93.38 183 GLY A O 1
ATOM 1439 N N . VAL A 1 184 ? 8.126 -7.509 -10.011 1.00 96.44 184 VAL A N 1
ATOM 1440 C CA . VAL A 1 184 ? 7.063 -8.502 -9.763 1.00 96.44 184 VAL A CA 1
ATOM 1441 C C . VAL A 1 184 ? 6.802 -9.330 -11.022 1.00 96.44 184 VAL A C 1
ATOM 1443 O O . VAL A 1 184 ? 6.843 -10.556 -10.987 1.00 96.44 184 VAL A O 1
ATOM 1446 N N . THR A 1 185 ? 6.563 -8.679 -12.161 1.00 95.19 185 THR A N 1
ATOM 1447 C CA . THR A 1 185 ? 6.228 -9.376 -13.417 1.00 95.19 185 THR A CA 1
ATOM 1448 C C . THR A 1 185 ? 7.394 -10.151 -14.024 1.00 95.19 185 THR A C 1
ATOM 1450 O O . THR A 1 185 ? 7.174 -11.164 -14.684 1.00 95.19 185 THR A O 1
ATOM 1453 N N . GLN A 1 186 ? 8.624 -9.692 -13.812 1.00 94.19 186 GLN A N 1
ATOM 1454 C CA . GLN A 1 186 ? 9.847 -10.284 -14.350 1.00 94.19 186 GLN A CA 1
ATOM 1455 C C . GLN A 1 186 ? 10.471 -11.309 -13.400 1.00 94.19 186 GLN A C 1
ATOM 1457 O O . GLN A 1 186 ? 11.434 -11.981 -13.771 1.00 94.19 186 GLN A O 1
ATOM 1462 N N . SER A 1 187 ? 9.923 -11.470 -12.197 1.00 94.56 187 SER A N 1
ATOM 1463 C CA . SER A 1 187 ? 10.390 -12.470 -11.245 1.00 94.56 187 SER A CA 1
ATOM 1464 C C . SER A 1 187 ? 10.419 -13.874 -11.864 1.00 94.56 187 SER A C 1
ATOM 1466 O O . SER A 1 187 ? 9.548 -14.254 -12.647 1.00 94.56 187 SER A O 1
ATOM 1468 N N . GLY A 1 188 ? 11.462 -14.644 -11.555 1.00 91.38 188 GLY A N 1
ATOM 1469 C CA . GLY A 1 188 ? 11.668 -15.984 -12.088 1.00 91.38 188 GLY A CA 1
ATOM 1470 C C . GLY A 1 188 ? 12.169 -16.009 -13.532 1.00 91.38 188 GLY A C 1
ATOM 1471 O O . GLY A 1 188 ? 12.457 -17.096 -14.034 1.00 91.38 188 GLY A O 1
ATOM 1472 N N . MET A 1 189 ? 12.353 -14.860 -14.198 1.00 92.00 189 MET A N 1
ATOM 1473 C CA . MET A 1 189 ? 12.792 -14.810 -15.597 1.00 92.00 189 MET A CA 1
ATOM 1474 C C . MET A 1 189 ? 14.099 -15.585 -15.819 1.00 92.00 189 MET A C 1
ATOM 1476 O O . MET A 1 189 ? 15.059 -15.500 -15.038 1.00 92.00 189 MET A O 1
ATOM 1480 N N . GLY A 1 190 ? 14.114 -16.373 -16.897 1.00 87.06 190 GLY A N 1
ATOM 1481 C CA . GLY A 1 190 ? 15.222 -17.254 -17.265 1.00 87.06 190 GLY A CA 1
ATOM 1482 C C . GLY A 1 190 ? 15.281 -18.574 -16.488 1.00 87.06 190 GLY A C 1
ATOM 1483 O O . GLY A 1 190 ? 16.201 -19.357 -16.714 1.00 87.06 190 GLY A O 1
ATOM 1484 N N . THR A 1 191 ? 14.329 -18.848 -15.589 1.00 88.12 191 THR A N 1
ATOM 1485 C CA . THR A 1 191 ? 14.193 -20.175 -14.967 1.00 88.12 191 THR A CA 1
ATOM 1486 C C . THR A 1 191 ? 13.396 -21.126 -15.869 1.00 88.12 191 THR A C 1
ATOM 1488 O O . THR A 1 191 ? 12.613 -20.663 -16.700 1.00 88.12 191 THR A O 1
ATOM 1491 N N . PRO A 1 192 ? 13.537 -22.458 -15.708 1.00 84.75 192 PRO A N 1
ATOM 1492 C CA . PRO A 1 192 ? 12.742 -23.423 -16.472 1.00 84.75 192 PRO A CA 1
ATOM 1493 C C . PRO A 1 192 ? 11.227 -23.273 -16.269 1.00 84.75 192 PRO A C 1
ATOM 1495 O O . PRO A 1 192 ? 10.467 -23.493 -17.206 1.00 84.75 192 PRO A O 1
ATOM 1498 N N . CYS A 1 193 ? 10.794 -22.888 -15.062 1.00 85.44 193 CYS A N 1
ATOM 1499 C CA . CYS A 1 193 ? 9.379 -22.703 -14.731 1.00 85.44 193 CYS A CA 1
ATOM 1500 C C . CYS A 1 193 ? 8.821 -21.371 -15.258 1.00 85.44 193 CYS A C 1
ATOM 1502 O O . CYS A 1 193 ? 7.660 -21.314 -15.648 1.00 85.44 193 CYS A O 1
ATOM 1504 N N . PHE A 1 194 ? 9.646 -20.318 -15.299 1.00 88.31 194 PHE A N 1
ATOM 1505 C CA . PHE A 1 194 ? 9.251 -18.970 -15.716 1.00 88.31 194 PHE A CA 1
ATOM 1506 C C . PHE A 1 194 ? 10.234 -18.399 -16.748 1.00 88.31 194 PHE A C 1
ATOM 1508 O O . PHE A 1 194 ? 10.952 -17.436 -16.468 1.00 88.31 194 PHE A O 1
ATOM 1515 N N . PRO A 1 195 ? 10.290 -18.946 -17.976 1.00 87.19 195 PRO A N 1
ATOM 1516 C CA . PRO A 1 195 ? 11.253 -18.491 -18.980 1.00 87.19 195 PRO A CA 1
ATOM 1517 C C . PRO A 1 195 ? 11.097 -16.997 -19.306 1.00 87.19 195 PRO A C 1
ATOM 1519 O O . PRO A 1 195 ? 12.097 -16.310 -19.504 1.00 87.19 195 PRO A O 1
ATOM 1522 N N . PHE A 1 196 ? 9.862 -16.482 -19.275 1.00 89.31 196 PHE A N 1
ATOM 1523 C CA . PHE A 1 196 ? 9.515 -15.083 -19.558 1.00 89.31 196 PHE A CA 1
ATOM 1524 C C . PHE A 1 196 ? 9.185 -14.250 -18.304 1.00 89.31 196 PHE A C 1
ATOM 1526 O O . PHE A 1 196 ? 8.692 -13.133 -18.433 1.00 89.31 196 PHE A O 1
ATOM 1533 N N . GLY A 1 197 ? 9.465 -14.775 -17.108 1.00 93.19 197 GLY A N 1
ATOM 1534 C CA . GLY A 1 197 ? 9.050 -14.180 -15.835 1.00 93.19 197 GLY A CA 1
ATOM 1535 C C . GLY A 1 197 ? 7.650 -14.614 -15.393 1.00 93.19 197 GLY A C 1
ATOM 1536 O O . GLY A 1 197 ? 6.965 -15.357 -16.102 1.00 93.19 197 GLY A O 1
ATOM 1537 N N . TRP A 1 198 ? 7.240 -14.169 -14.204 1.00 95.06 198 TRP A N 1
ATOM 1538 C CA . TRP A 1 198 ? 5.943 -14.483 -13.608 1.00 95.06 198 TRP A CA 1
ATOM 1539 C C . TRP A 1 198 ? 4.792 -14.017 -14.505 1.00 95.06 198 TRP A C 1
ATOM 1541 O O . TRP A 1 198 ? 3.880 -14.789 -14.770 1.00 95.06 198 TRP A O 1
ATOM 1551 N N . GLY A 1 199 ? 4.881 -12.811 -15.070 1.00 93.31 199 GLY A N 1
ATOM 1552 C CA . GLY A 1 199 ? 3.930 -12.276 -16.044 1.00 93.31 199 GLY A CA 1
ATOM 1553 C C . GLY A 1 199 ? 2.619 -11.761 -15.438 1.00 93.31 199 GLY A C 1
ATOM 1554 O O . GLY A 1 199 ? 2.121 -12.262 -14.433 1.00 93.31 199 GLY A O 1
ATOM 1555 N N . SER A 1 200 ? 2.025 -10.749 -16.080 1.00 91.12 200 SER A N 1
ATOM 1556 C CA . SER A 1 200 ? 0.848 -10.039 -15.554 1.00 91.12 200 SER A CA 1
ATOM 1557 C C . SER A 1 200 ? -0.369 -10.941 -15.323 1.00 91.12 200 SER A C 1
ATOM 1559 O O . SER A 1 200 ? -1.047 -10.781 -14.314 1.00 91.12 200 SER A O 1
ATOM 1561 N N . ASN A 1 201 ? -0.625 -11.911 -16.206 1.00 92.56 201 ASN A N 1
ATOM 1562 C CA . ASN A 1 201 ? -1.782 -12.807 -16.082 1.00 92.56 201 ASN A CA 1
ATOM 1563 C C . ASN A 1 201 ? -1.668 -13.723 -14.853 1.00 92.56 201 ASN A C 1
ATOM 1565 O O . ASN A 1 201 ? -2.617 -13.845 -14.087 1.00 92.56 201 ASN A O 1
ATOM 1569 N N . ASN A 1 202 ? -0.490 -14.306 -14.611 1.00 94.88 202 ASN A N 1
ATOM 1570 C CA . ASN A 1 202 ? -0.288 -15.188 -13.458 1.00 94.88 202 ASN A CA 1
ATOM 1571 C C . ASN A 1 202 ? -0.315 -14.399 -12.138 1.00 94.88 202 ASN A C 1
ATOM 1573 O O . ASN A 1 202 ? -0.817 -14.891 -11.129 1.00 94.88 202 ASN A O 1
ATOM 1577 N N . VAL A 1 203 ? 0.186 -13.156 -12.141 1.00 95.88 203 VAL A N 1
ATOM 1578 C CA . VAL A 1 203 ? 0.066 -12.240 -10.993 1.00 95.88 203 VAL A CA 1
ATOM 1579 C C . VAL A 1 203 ? -1.408 -11.928 -10.706 1.00 95.88 203 VAL A C 1
ATOM 1581 O O . VAL A 1 203 ? -1.826 -11.954 -9.548 1.00 95.88 203 VAL A O 1
ATOM 1584 N N . GLN A 1 204 ? -2.211 -11.664 -11.744 1.00 95.69 204 GLN A N 1
ATOM 1585 C CA . GLN A 1 204 ? -3.656 -11.441 -11.611 1.00 95.69 204 GLN A CA 1
ATOM 1586 C C . GLN A 1 204 ? -4.363 -12.650 -10.991 1.00 95.69 204 GLN A C 1
ATOM 1588 O O . GLN A 1 204 ? -5.106 -12.479 -10.024 1.00 95.69 204 GLN A O 1
ATOM 1593 N N . GLU A 1 205 ? -4.111 -13.856 -11.501 1.00 96.00 205 GLU A N 1
ATOM 1594 C CA . GLU A 1 205 ? -4.695 -15.095 -10.970 1.00 96.00 205 GLU A CA 1
ATOM 1595 C C . GLU A 1 205 ? -4.333 -15.303 -9.495 1.00 96.00 205 GLU A C 1
ATOM 1597 O O . GLU A 1 205 ? -5.218 -15.498 -8.661 1.00 96.00 205 GLU A O 1
ATOM 1602 N N . PHE A 1 206 ? -3.055 -15.135 -9.141 1.00 96.81 206 PHE A N 1
ATOM 1603 C CA . PHE A 1 206 ? -2.597 -15.232 -7.756 1.00 96.81 206 PHE A CA 1
ATOM 1604 C C . PHE A 1 206 ? -3.305 -14.235 -6.827 1.00 96.81 206 PHE A C 1
ATOM 1606 O O . PHE A 1 206 ? -3.739 -14.598 -5.731 1.00 96.81 206 PHE A O 1
ATOM 1613 N N . ILE A 1 207 ? -3.443 -12.974 -7.249 1.00 96.94 207 ILE A N 1
ATOM 1614 C CA . ILE A 1 207 ? -4.128 -11.940 -6.461 1.00 96.94 207 ILE A CA 1
ATOM 1615 C C . ILE A 1 207 ? -5.602 -12.304 -6.259 1.00 96.94 207 ILE A C 1
ATOM 1617 O O . ILE A 1 207 ? -6.109 -12.183 -5.140 1.00 96.94 207 ILE A O 1
ATOM 1621 N N . LEU A 1 208 ? -6.287 -12.763 -7.310 1.00 96.50 208 LEU A N 1
ATOM 1622 C CA . LEU A 1 208 ? -7.684 -13.187 -7.220 1.00 96.50 208 LEU A CA 1
ATOM 1623 C C . LEU A 1 208 ? -7.852 -14.348 -6.241 1.00 96.50 208 LEU A C 1
ATOM 1625 O O . LEU A 1 208 ? -8.731 -14.290 -5.380 1.00 96.50 208 LEU A O 1
ATOM 1629 N N . ASP A 1 209 ? -6.990 -15.358 -6.313 1.00 96.44 209 ASP A N 1
ATOM 1630 C CA . ASP A 1 209 ? -7.053 -16.514 -5.421 1.00 96.44 209 ASP A CA 1
ATOM 1631 C C . ASP A 1 209 ? -6.768 -16.130 -3.965 1.00 96.44 209 ASP A C 1
ATOM 1633 O O . ASP A 1 209 ? -7.480 -16.565 -3.054 1.00 96.44 209 ASP A O 1
ATOM 1637 N N . LYS A 1 210 ? -5.804 -15.234 -3.715 1.00 96.25 210 LYS A N 1
ATOM 1638 C CA . LYS A 1 210 ? -5.557 -14.699 -2.366 1.00 96.25 210 LYS A CA 1
ATOM 1639 C C . LYS A 1 210 ? -6.761 -13.939 -1.815 1.00 96.25 210 LYS A C 1
ATOM 1641 O O . LYS A 1 210 ? -7.104 -14.134 -0.649 1.00 96.25 210 LYS A O 1
ATOM 1646 N N . ILE A 1 211 ? -7.417 -13.112 -2.630 1.00 95.50 211 ILE A N 1
ATOM 1647 C CA . ILE A 1 211 ? -8.608 -12.351 -2.219 1.00 95.50 211 ILE A CA 1
ATOM 1648 C C . ILE A 1 211 ? -9.800 -13.284 -1.959 1.00 95.50 211 ILE A C 1
ATOM 1650 O O . ILE A 1 211 ? -10.541 -13.064 -1.002 1.00 95.50 211 ILE A O 1
ATOM 1654 N N . ARG A 1 212 ? -9.971 -14.345 -2.759 1.00 94.62 212 ARG A N 1
ATOM 1655 C CA . ARG A 1 212 ? -11.023 -15.359 -2.561 1.00 94.62 212 ARG A CA 1
ATOM 1656 C C . ARG A 1 212 ? -10.832 -16.139 -1.263 1.00 94.62 212 ARG A C 1
ATOM 1658 O O . ARG A 1 212 ? -11.795 -16.340 -0.526 1.00 94.62 212 ARG A O 1
ATOM 1665 N N . CYS A 1 213 ? -9.597 -16.542 -0.967 1.00 94.88 213 CYS A N 1
ATOM 1666 C CA . CYS A 1 213 ? -9.256 -17.253 0.266 1.00 94.88 213 CYS A CA 1
ATOM 1667 C C . CYS A 1 213 ? -9.358 -16.356 1.509 1.00 94.88 213 CYS A C 1
ATOM 1669 O O . CYS A 1 213 ? -9.815 -16.803 2.558 1.00 94.88 213 CYS A O 1
ATOM 1671 N N . TYR A 1 214 ? -8.954 -15.088 1.395 1.00 93.94 214 TYR A N 1
ATOM 1672 C CA . TYR A 1 214 ? -8.904 -14.136 2.503 1.00 93.94 214 TYR A CA 1
ATOM 1673 C C . TYR A 1 214 ? -9.626 -12.837 2.133 1.00 93.94 214 TYR A C 1
ATOM 1675 O O . TYR A 1 214 ? -9.002 -11.819 1.828 1.00 93.94 214 TYR A O 1
ATOM 1683 N N . LYS A 1 215 ? -10.961 -12.855 2.223 1.00 90.25 215 LYS A N 1
ATOM 1684 C CA . LYS A 1 215 ? -11.832 -11.719 1.853 1.00 90.25 215 LYS A CA 1
ATOM 1685 C C . LYS A 1 215 ? -11.502 -10.416 2.567 1.00 90.25 215 LYS A C 1
ATOM 1687 O O . LYS A 1 215 ? -11.760 -9.340 2.034 1.00 90.25 215 LYS A O 1
ATOM 1692 N N . ASP A 1 216 ? -10.907 -10.518 3.749 1.00 90.06 216 ASP A N 1
ATOM 1693 C CA . ASP A 1 216 ? -10.564 -9.400 4.616 1.00 90.06 216 ASP A CA 1
ATOM 1694 C C . ASP A 1 216 ? -9.067 -9.072 4.661 1.00 90.06 216 ASP A C 1
ATOM 1696 O O . ASP A 1 216 ? -8.657 -8.255 5.493 1.00 90.06 216 ASP A O 1
ATOM 1700 N N . ILE A 1 217 ? -8.260 -9.645 3.759 1.00 94.81 217 ILE A N 1
ATOM 1701 C CA . ILE A 1 217 ? -6.823 -9.362 3.681 1.00 94.81 217 ILE A CA 1
ATOM 1702 C C . ILE A 1 217 ? -6.560 -7.851 3.601 1.00 94.81 217 ILE A C 1
ATOM 1704 O O . ILE A 1 217 ? -7.206 -7.134 2.827 1.00 94.81 217 ILE A O 1
ATOM 1708 N N . SER A 1 218 ? -5.641 -7.378 4.446 1.00 95.50 218 SER A N 1
ATOM 1709 C CA . SER A 1 218 ? -5.236 -5.972 4.498 1.00 95.50 218 SER A CA 1
ATOM 1710 C C . SER A 1 218 ? -4.470 -5.587 3.230 1.00 95.50 218 SER A C 1
ATOM 1712 O O . SER A 1 218 ? -3.887 -6.443 2.556 1.00 95.50 218 SER A O 1
ATOM 1714 N N . ALA A 1 219 ? -4.426 -4.294 2.907 1.00 96.62 219 ALA A N 1
ATOM 1715 C CA . ALA A 1 219 ? -3.659 -3.808 1.761 1.00 96.62 219 ALA A CA 1
ATOM 1716 C C . ALA A 1 219 ? -2.171 -4.165 1.913 1.00 96.62 219 ALA A C 1
ATOM 1718 O O . ALA A 1 219 ? -1.517 -4.601 0.964 1.00 96.62 219 ALA A O 1
ATOM 1719 N N . ARG A 1 220 ? -1.647 -4.056 3.140 1.00 96.69 220 ARG A N 1
ATOM 1720 C CA . ARG A 1 220 ? -0.255 -4.386 3.463 1.00 96.69 220 ARG A CA 1
ATOM 1721 C C . ARG A 1 220 ? 0.048 -5.876 3.316 1.00 96.69 220 ARG A C 1
ATOM 1723 O O . ARG A 1 220 ? 1.099 -6.225 2.782 1.00 96.69 220 ARG A O 1
ATOM 1730 N N . ASP A 1 221 ? -0.832 -6.751 3.794 1.00 97.62 221 ASP A N 1
ATOM 1731 C CA . ASP A 1 221 ? -0.596 -8.197 3.743 1.00 97.62 221 ASP A CA 1
ATOM 1732 C C . ASP A 1 221 ? -0.767 -8.750 2.328 1.00 97.62 221 ASP A C 1
ATOM 1734 O O . ASP A 1 221 ? -0.017 -9.646 1.933 1.00 97.62 221 ASP A O 1
ATOM 1738 N N . LEU A 1 222 ? -1.683 -8.183 1.533 1.00 97.94 222 LEU A N 1
ATOM 1739 C CA . LEU A 1 222 ? -1.797 -8.516 0.114 1.00 97.94 222 LEU A CA 1
ATOM 1740 C C . LEU A 1 222 ? -0.535 -8.091 -0.648 1.00 97.94 222 LEU A C 1
ATOM 1742 O 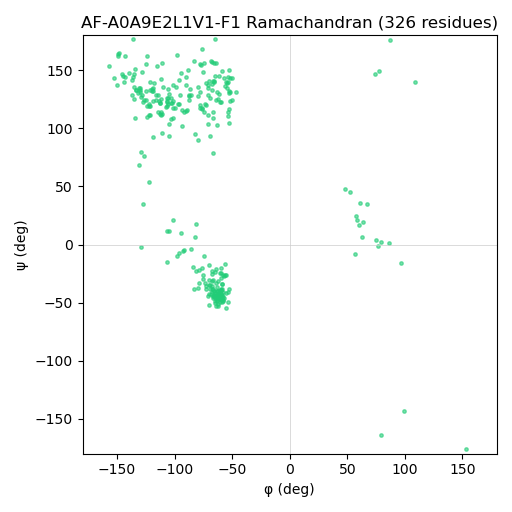O . LEU A 1 222 ? 0.052 -8.916 -1.344 1.00 97.94 222 LEU A O 1
ATOM 1746 N N . ALA A 1 223 ? -0.065 -6.853 -0.450 1.00 98.12 223 ALA A N 1
ATOM 1747 C CA . ALA A 1 223 ? 1.181 -6.370 -1.048 1.00 98.12 223 ALA A CA 1
ATOM 1748 C C . ALA A 1 223 ? 2.380 -7.257 -0.671 1.00 98.12 223 ALA A C 1
ATOM 1750 O O . ALA A 1 223 ? 3.159 -7.663 -1.533 1.00 98.12 223 ALA A O 1
ATOM 1751 N N . ARG A 1 224 ? 2.499 -7.617 0.616 1.00 98.19 224 ARG A N 1
ATOM 1752 C CA . ARG A 1 224 ? 3.546 -8.525 1.099 1.00 98.19 224 ARG A CA 1
ATOM 1753 C C . ARG A 1 224 ? 3.452 -9.896 0.435 1.00 98.19 224 ARG A C 1
ATOM 1755 O O . ARG A 1 224 ? 4.480 -10.420 0.025 1.00 98.19 224 ARG A O 1
ATOM 1762 N N . SER A 1 225 ? 2.249 -10.454 0.316 1.00 98.00 225 SER A N 1
ATOM 1763 C CA . SER A 1 225 ? 2.037 -11.773 -0.291 1.00 98.00 225 SER A CA 1
ATOM 1764 C C . SER A 1 225 ? 2.516 -11.809 -1.743 1.00 98.00 225 SER A C 1
ATOM 1766 O O . SER A 1 225 ? 3.197 -12.753 -2.125 1.00 98.00 225 SER A O 1
ATOM 1768 N N . VAL A 1 226 ? 2.219 -10.767 -2.530 1.00 98.00 226 VAL A N 1
ATOM 1769 C CA . VAL A 1 226 ? 2.673 -10.655 -3.929 1.00 98.00 226 VAL A CA 1
ATOM 1770 C C . VAL A 1 226 ? 4.198 -10.593 -4.011 1.00 98.00 226 VAL A C 1
ATOM 1772 O O . VAL A 1 226 ? 4.812 -11.336 -4.770 1.00 98.00 226 VAL A O 1
ATOM 1775 N N . VAL A 1 227 ? 4.830 -9.744 -3.200 1.00 97.69 227 VAL A N 1
ATOM 1776 C CA . VAL A 1 227 ? 6.293 -9.580 -3.217 1.00 97.69 227 VAL A CA 1
ATOM 1777 C C . VAL A 1 227 ? 7.019 -10.830 -2.712 1.00 97.69 227 VAL A C 1
ATOM 1779 O O . VAL A 1 227 ? 8.082 -11.174 -3.223 1.00 97.69 227 VAL A O 1
ATOM 1782 N N . GLN A 1 228 ? 6.465 -11.531 -1.721 1.00 97.25 228 GLN A N 1
ATOM 1783 C CA . GLN A 1 228 ? 7.035 -12.784 -1.222 1.00 97.25 228 GLN A CA 1
ATOM 1784 C C . GLN A 1 228 ? 6.957 -13.903 -2.260 1.00 97.25 228 GLN A C 1
ATOM 1786 O O . GLN A 1 228 ? 7.932 -14.635 -2.417 1.00 97.25 228 GLN A O 1
ATOM 1791 N N . GLU A 1 229 ? 5.844 -14.005 -2.987 1.00 97.00 229 GLU A N 1
ATOM 1792 C CA . GLU A 1 229 ? 5.694 -14.965 -4.084 1.00 97.00 229 GLU A CA 1
ATOM 1793 C C . GLU A 1 229 ? 6.684 -14.657 -5.221 1.00 97.00 229 GLU A C 1
ATOM 1795 O O . GLU A 1 229 ? 7.414 -15.538 -5.671 1.00 97.00 229 GLU A O 1
ATOM 1800 N N . ALA A 1 230 ? 6.821 -13.380 -5.600 1.00 96.44 230 ALA A N 1
ATOM 1801 C CA . ALA A 1 230 ? 7.840 -12.951 -6.557 1.00 96.44 230 ALA A CA 1
ATOM 1802 C C . ALA A 1 230 ? 9.267 -13.268 -6.061 1.00 96.44 230 ALA A C 1
ATOM 1804 O O . ALA A 1 230 ? 10.100 -13.771 -6.808 1.00 96.44 230 ALA A O 1
ATOM 1805 N N . SER A 1 231 ? 9.578 -13.041 -4.786 1.00 96.00 231 SER A N 1
ATOM 1806 C CA . SER A 1 231 ? 10.887 -13.414 -4.235 1.00 96.00 231 SER A CA 1
ATOM 1807 C C . SER A 1 231 ? 11.117 -14.931 -4.283 1.00 96.00 231 SER A C 1
ATOM 1809 O O . SER A 1 231 ? 12.220 -15.382 -4.591 1.00 96.00 231 SER A O 1
ATOM 1811 N N . MET A 1 232 ? 10.074 -15.734 -4.053 1.00 95.62 232 MET A N 1
ATOM 1812 C CA . MET A 1 232 ? 10.142 -17.193 -4.131 1.00 95.62 232 MET A CA 1
ATOM 1813 C C . MET A 1 232 ? 10.490 -17.686 -5.543 1.00 95.62 232 MET A C 1
ATOM 1815 O O . MET A 1 232 ? 11.349 -18.560 -5.669 1.00 95.62 232 MET A O 1
ATOM 1819 N N . TYR A 1 233 ? 9.900 -17.126 -6.605 1.00 94.19 233 TYR A N 1
ATOM 1820 C CA . TYR A 1 233 ? 10.254 -17.515 -7.982 1.00 94.19 233 TYR A CA 1
ATOM 1821 C C . TYR A 1 233 ? 11.674 -17.100 -8.384 1.00 94.19 233 TYR A C 1
ATOM 1823 O O . TYR A 1 233 ? 12.294 -17.752 -9.226 1.00 94.19 233 TYR A O 1
ATOM 1831 N N . ASP A 1 234 ? 12.234 -16.089 -7.721 1.00 93.06 234 ASP A N 1
ATOM 1832 C CA . ASP A 1 234 ? 13.651 -15.727 -7.808 1.00 93.06 234 ASP A CA 1
ATOM 1833 C C . ASP A 1 234 ? 14.564 -16.582 -6.903 1.00 93.06 234 ASP A C 1
ATOM 1835 O O . ASP A 1 234 ? 15.763 -16.320 -6.795 1.00 93.06 234 ASP A O 1
ATOM 1839 N N . GLY A 1 235 ? 14.036 -17.620 -6.246 1.00 92.56 235 GLY A N 1
ATOM 1840 C CA . GLY A 1 235 ? 14.802 -18.471 -5.332 1.00 92.56 235 GLY A CA 1
ATOM 1841 C C . GLY A 1 235 ? 15.246 -17.729 -4.070 1.00 92.56 235 GLY A C 1
ATOM 1842 O O . GLY A 1 235 ? 16.353 -17.945 -3.577 1.00 92.56 235 GLY A O 1
ATOM 1843 N N . TYR A 1 236 ? 14.414 -16.803 -3.586 1.00 93.19 236 TYR A N 1
ATOM 1844 C CA . TYR A 1 236 ? 14.685 -15.889 -2.470 1.00 93.19 236 TYR A CA 1
ATOM 1845 C C . TYR A 1 236 ? 15.912 -14.993 -2.675 1.00 93.19 236 TYR A C 1
ATOM 1847 O O . TYR A 1 236 ? 16.473 -14.452 -1.721 1.00 93.19 236 TYR A O 1
ATOM 1855 N N . THR A 1 237 ? 16.315 -14.817 -3.933 1.00 92.81 237 THR A N 1
ATOM 1856 C CA . THR A 1 237 ? 17.458 -14.003 -4.343 1.00 92.81 237 THR A CA 1
ATOM 1857 C C . THR A 1 237 ? 16.976 -13.000 -5.398 1.00 92.81 237 THR A C 1
ATOM 1859 O O . THR A 1 237 ? 17.220 -13.222 -6.585 1.00 92.81 237 THR A O 1
ATOM 1862 N N . PRO A 1 238 ? 16.263 -11.922 -4.995 1.00 92.25 238 PRO A N 1
ATOM 1863 C CA . PRO A 1 238 ? 15.628 -10.988 -5.925 1.00 92.25 238 PRO A CA 1
ATOM 1864 C C . PRO A 1 238 ? 16.594 -10.500 -7.001 1.00 92.25 238 PRO A C 1
ATOM 1866 O O . PRO A 1 238 ? 17.676 -9.983 -6.693 1.00 92.25 238 PRO A O 1
ATOM 1869 N N . LYS A 1 239 ? 16.227 -10.692 -8.269 1.00 91.38 239 LYS A N 1
ATOM 1870 C CA . LYS A 1 239 ? 17.071 -10.305 -9.411 1.00 91.38 239 LYS A CA 1
ATOM 187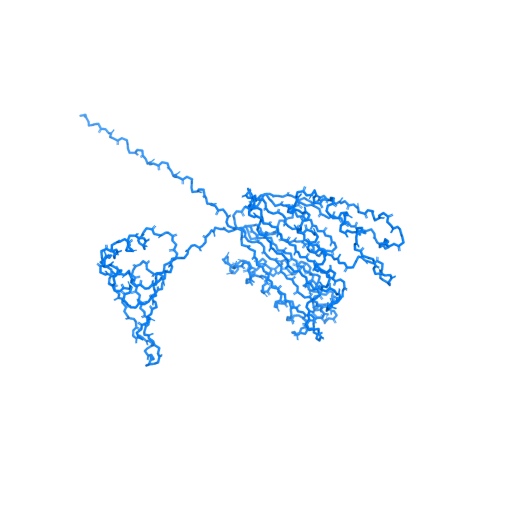1 C C . LYS A 1 239 ? 16.905 -8.840 -9.790 1.00 91.38 239 LYS A C 1
ATOM 1873 O O . LYS A 1 239 ? 17.808 -8.281 -10.423 1.00 91.38 239 LYS A O 1
ATOM 1878 N N . ASP A 1 240 ? 15.807 -8.235 -9.364 1.00 92.56 240 ASP A N 1
ATOM 1879 C CA . ASP A 1 240 ? 15.559 -6.802 -9.411 1.00 92.56 240 ASP A CA 1
ATOM 1880 C C . ASP A 1 240 ? 14.940 -6.304 -8.103 1.00 92.56 240 ASP A C 1
ATOM 1882 O O . ASP A 1 240 ? 14.705 -7.096 -7.186 1.00 92.56 240 ASP A O 1
ATOM 1886 N N . ASP A 1 241 ? 14.729 -4.996 -8.003 1.00 94.25 241 ASP A N 1
ATOM 1887 C CA . ASP A 1 241 ? 13.903 -4.422 -6.947 1.00 94.25 241 ASP A CA 1
ATOM 1888 C C . ASP A 1 241 ? 12.434 -4.846 -7.159 1.00 94.25 241 ASP A C 1
ATOM 1890 O O . ASP A 1 241 ? 11.917 -4.837 -8.273 1.00 94.25 241 ASP A O 1
ATOM 1894 N N . ILE A 1 242 ? 11.770 -5.311 -6.096 1.00 96.00 242 ILE A N 1
ATOM 1895 C CA . ILE A 1 242 ? 10.409 -5.863 -6.164 1.00 96.00 242 ILE A CA 1
ATOM 1896 C C . ILE A 1 242 ? 9.511 -5.049 -5.247 1.00 96.00 242 ILE A C 1
ATOM 1898 O O . ILE A 1 242 ? 9.611 -5.164 -4.023 1.00 96.00 242 ILE A O 1
ATOM 1902 N N . THR A 1 243 ? 8.580 -4.295 -5.826 1.00 97.31 243 THR A N 1
ATOM 1903 C CA . THR A 1 243 ? 7.660 -3.447 -5.062 1.00 97.31 243 THR A CA 1
ATOM 1904 C C . THR A 1 243 ? 6.218 -3.673 -5.478 1.00 97.31 243 THR A C 1
ATOM 1906 O O . THR A 1 243 ? 5.890 -3.680 -6.662 1.00 97.31 243 THR A O 1
ATOM 1909 N N . CYS A 1 244 ? 5.328 -3.806 -4.493 1.00 98.19 244 CYS A N 1
ATOM 1910 C CA . CYS A 1 244 ? 3.885 -3.864 -4.705 1.00 98.19 244 CYS A CA 1
ATOM 1911 C C . CYS A 1 244 ? 3.174 -2.873 -3.785 1.00 98.19 244 CYS A C 1
ATOM 1913 O O . CYS A 1 244 ? 3.405 -2.853 -2.575 1.00 98.19 244 CYS A O 1
ATOM 1915 N N . GLY A 1 245 ? 2.270 -2.089 -4.364 1.00 98.00 245 GLY A N 1
ATOM 1916 C CA . GLY A 1 245 ? 1.337 -1.202 -3.690 1.00 98.00 245 GLY A CA 1
ATOM 1917 C C . GLY A 1 245 ? -0.100 -1.684 -3.842 1.00 98.00 245 GLY A C 1
ATOM 1918 O O . GLY A 1 245 ? -0.498 -2.182 -4.894 1.00 98.00 245 GLY A O 1
ATOM 1919 N N . VAL A 1 246 ? -0.886 -1.529 -2.783 1.00 98.38 246 VAL A N 1
ATOM 1920 C CA . VAL A 1 246 ? -2.308 -1.864 -2.747 1.00 98.38 246 VAL A CA 1
ATOM 1921 C C . VAL A 1 246 ? -3.073 -0.715 -2.103 1.00 98.38 246 VAL A C 1
ATOM 1923 O O . VAL A 1 246 ? -2.707 -0.221 -1.035 1.00 98.38 246 VAL A O 1
ATOM 1926 N N . VAL A 1 247 ? -4.168 -0.322 -2.740 1.00 97.75 247 VAL A N 1
ATOM 1927 C CA . VAL A 1 247 ? -5.192 0.555 -2.178 1.00 97.75 247 VAL A CA 1
ATOM 1928 C C . VAL A 1 247 ? -6.457 -0.273 -2.003 1.00 97.75 247 VAL A C 1
ATOM 1930 O O . VAL A 1 247 ? -6.974 -0.830 -2.970 1.00 97.75 247 VAL A O 1
ATOM 1933 N N . TYR A 1 248 ? -6.957 -0.353 -0.776 1.00 96.31 248 TYR A N 1
ATOM 1934 C CA . TYR A 1 248 ? -8.176 -1.073 -0.435 1.00 96.31 248 TYR A CA 1
ATOM 1935 C C . TYR A 1 248 ? -9.250 -0.091 0.041 1.00 96.31 248 TYR A C 1
ATOM 1937 O O . TYR A 1 248 ? -9.112 0.546 1.086 1.00 96.31 248 TYR A O 1
ATOM 1945 N N . PHE A 1 249 ? -10.324 0.022 -0.741 1.00 95.00 249 PHE A N 1
ATOM 1946 C CA . PHE A 1 249 ? -11.521 0.783 -0.397 1.00 95.00 249 PHE A CA 1
ATOM 1947 C C . PHE A 1 249 ? -12.394 -0.095 0.484 1.00 95.00 249 PHE A C 1
ATOM 1949 O O . PHE A 1 249 ? -13.135 -0.934 -0.021 1.00 95.00 249 PHE A O 1
ATOM 1956 N N . ARG A 1 250 ? -12.287 0.035 1.802 1.00 90.00 250 ARG A N 1
ATOM 1957 C CA . ARG A 1 250 ? -12.979 -0.863 2.731 1.00 90.00 250 ARG A CA 1
ATOM 1958 C C . ARG A 1 250 ? -13.856 -0.117 3.708 1.00 90.00 250 ARG A C 1
ATOM 1960 O O . ARG A 1 250 ? -13.670 1.067 3.965 1.00 90.00 250 ARG A O 1
ATOM 1967 N N . ASN A 1 251 ? -14.770 -0.856 4.317 1.00 87.06 251 ASN A N 1
ATOM 1968 C CA . ASN A 1 251 ? -15.441 -0.355 5.501 1.00 87.06 251 ASN A CA 1
ATOM 1969 C C . ASN A 1 251 ? -14.407 -0.211 6.638 1.00 87.06 251 ASN A C 1
ATOM 1971 O O . ASN A 1 251 ? -13.505 -1.063 6.765 1.00 87.06 251 ASN A O 1
ATOM 1975 N N . PRO A 1 252 ? -14.493 0.866 7.440 1.00 86.12 252 PRO A N 1
ATOM 1976 C CA . PRO A 1 252 ? -13.716 1.007 8.660 1.00 86.12 252 PRO A CA 1
ATOM 1977 C C . PRO A 1 252 ? -13.845 -0.251 9.524 1.00 86.12 252 PRO A C 1
ATOM 1979 O O . PRO A 1 252 ? -14.880 -0.913 9.550 1.00 86.12 252 PRO A O 1
ATOM 1982 N N . ARG A 1 253 ? -12.743 -0.618 10.176 1.00 86.94 253 ARG A N 1
ATOM 1983 C CA . ARG A 1 253 ? -12.696 -1.737 11.120 1.00 86.94 253 ARG A CA 1
ATOM 1984 C C . ARG A 1 253 ? -12.308 -1.111 12.434 1.00 86.94 253 ARG A C 1
ATOM 1986 O O . ARG A 1 253 ? -11.120 -0.897 12.677 1.00 86.94 253 ARG A O 1
ATOM 1993 N N . ASP A 1 254 ? -13.318 -0.750 13.201 1.00 89.19 254 ASP A N 1
ATOM 1994 C CA . ASP A 1 254 ? -13.114 -0.005 14.425 1.00 89.19 254 ASP A CA 1
ATOM 1995 C C . ASP A 1 254 ? -12.845 -0.984 15.565 1.00 89.19 254 ASP A C 1
ATOM 1997 O O . ASP A 1 254 ? -13.506 -2.017 15.710 1.00 89.19 254 ASP A O 1
ATOM 2001 N N . MET A 1 255 ? -11.815 -0.673 16.347 1.00 92.56 255 MET A N 1
ATOM 2002 C CA . MET A 1 255 ? -11.438 -1.439 17.523 1.00 92.56 255 MET A CA 1
ATOM 2003 C C . MET A 1 255 ? -11.347 -0.505 18.724 1.00 92.56 255 MET A C 1
ATOM 2005 O O . MET A 1 255 ? -10.591 0.466 18.707 1.00 92.56 255 MET A O 1
ATOM 2009 N N . LEU A 1 256 ? -12.093 -0.824 19.776 1.00 93.81 256 LEU A N 1
ATOM 2010 C CA . LEU A 1 256 ? -12.004 -0.170 21.069 1.00 93.81 256 LEU A CA 1
ATOM 2011 C C . LEU A 1 256 ? -11.048 -0.963 21.953 1.00 93.81 256 LEU A C 1
ATOM 2013 O O . LEU A 1 256 ? -11.335 -2.101 22.319 1.00 93.81 256 LEU A O 1
ATOM 2017 N N . VAL A 1 257 ? -9.932 -0.341 22.327 1.00 93.38 257 VAL A N 1
ATOM 2018 C CA . VAL A 1 257 ? -9.015 -0.884 23.332 1.00 93.38 257 VAL A CA 1
ATOM 2019 C C . VAL A 1 257 ? -9.267 -0.162 24.650 1.00 93.38 257 VAL A C 1
ATOM 2021 O O . VAL A 1 257 ? -8.948 1.016 24.796 1.00 93.38 257 VAL A O 1
ATOM 2024 N N . MET A 1 258 ? -9.854 -0.868 25.612 1.00 91.00 258 MET A N 1
ATOM 2025 C CA . MET A 1 258 ? -10.076 -0.371 26.968 1.00 91.00 258 MET A CA 1
ATOM 2026 C C . MET A 1 258 ? -8.870 -0.737 27.820 1.00 91.00 258 MET A C 1
ATOM 2028 O O . MET A 1 258 ? -8.611 -1.914 28.052 1.00 91.00 258 MET A O 1
ATOM 2032 N N . THR A 1 259 ? -8.129 0.262 28.284 1.00 90.12 259 THR A N 1
ATOM 2033 C CA . THR A 1 259 ? -6.929 0.058 29.095 1.00 90.12 259 THR A CA 1
ATOM 2034 C C . THR A 1 259 ? -6.917 1.009 30.278 1.00 90.12 259 THR A C 1
ATOM 2036 O O . THR A 1 259 ? -7.206 2.196 30.128 1.00 90.12 259 THR A O 1
ATOM 2039 N N . GLY A 1 260 ? -6.579 0.471 31.447 1.00 84.88 260 GLY A N 1
ATOM 2040 C CA . GLY A 1 260 ? -6.556 1.208 32.704 1.00 84.88 260 GLY A CA 1
ATOM 2041 C C . GLY A 1 260 ? -7.959 1.507 33.255 1.00 84.88 260 GLY A C 1
ATOM 2042 O O . GLY A 1 260 ? -8.919 1.657 32.495 1.00 84.88 260 GLY A O 1
ATOM 2043 N N . PRO A 1 261 ? -8.125 1.531 34.584 1.00 85.00 261 PRO A N 1
ATOM 2044 C CA . PRO A 1 261 ? -9.345 2.029 35.198 1.00 85.00 261 PRO A CA 1
ATOM 2045 C C . PRO A 1 261 ? -9.391 3.567 35.129 1.00 85.00 261 PRO A C 1
ATOM 2047 O O . PRO A 1 261 ? -8.336 4.211 35.072 1.00 85.00 261 PRO A O 1
ATOM 2050 N N . PRO A 1 262 ? -10.583 4.186 35.182 1.00 85.6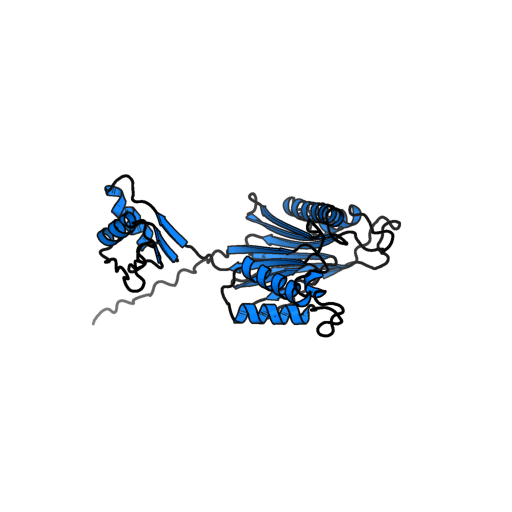2 262 PRO A N 1
ATOM 2051 C CA . PRO A 1 262 ? -10.705 5.610 35.465 1.00 85.62 262 PRO A CA 1
ATOM 2052 C C . PRO A 1 262 ? -9.976 6.006 36.751 1.00 85.62 262 PRO A C 1
ATOM 2054 O O . PRO A 1 262 ? -9.908 5.238 37.708 1.00 85.62 262 PRO A O 1
ATOM 2057 N N . VAL A 1 263 ? -9.484 7.246 36.801 1.00 86.62 263 VAL A N 1
ATOM 2058 C CA . VAL A 1 263 ? -8.906 7.827 38.031 1.00 86.62 263 VAL A CA 1
ATOM 2059 C C . VAL A 1 263 ? -9.959 7.927 39.142 1.00 86.62 263 VAL A C 1
ATOM 2061 O O . VAL A 1 263 ? -9.643 7.810 40.324 1.00 86.62 263 VAL A O 1
ATOM 2064 N N . HIS A 1 264 ? -11.211 8.136 38.745 1.00 90.75 264 HIS A N 1
ATOM 2065 C CA . HIS A 1 264 ? -12.337 8.440 39.609 1.00 90.75 264 HIS A CA 1
ATOM 2066 C C . HIS A 1 264 ? -13.436 7.377 39.438 1.00 90.75 264 HIS A C 1
ATOM 2068 O O . HIS A 1 264 ? -13.938 7.240 38.318 1.00 90.75 264 HIS A O 1
ATOM 2074 N N . PRO A 1 265 ? -13.819 6.635 40.499 1.00 87.94 265 PRO A N 1
ATOM 2075 C CA . PRO A 1 265 ? -14.803 5.549 40.414 1.00 87.94 265 PRO A CA 1
ATOM 2076 C C . PRO A 1 265 ? -16.179 5.961 39.875 1.00 87.94 265 PRO A C 1
ATOM 2078 O O . PRO A 1 265 ? -16.892 5.150 39.294 1.00 87.94 265 PRO A O 1
ATOM 2081 N N . GLU A 1 266 ? -16.572 7.225 40.027 1.00 91.25 266 GLU A N 1
ATOM 2082 C CA . GLU A 1 266 ? -17.814 7.769 39.467 1.00 91.25 266 GLU A CA 1
ATOM 2083 C C . GLU A 1 266 ? -17.890 7.662 37.932 1.00 91.25 266 GLU A C 1
ATOM 2085 O O . GLU A 1 266 ? -18.984 7.560 37.371 1.00 91.25 266 GLU A O 1
ATOM 2090 N N . ASN A 1 267 ? -16.739 7.596 37.255 1.00 91.19 267 ASN A N 1
ATOM 2091 C CA . ASN A 1 267 ? -16.649 7.473 35.800 1.00 91.19 267 ASN A CA 1
ATOM 2092 C C . ASN A 1 267 ? -16.720 6.015 35.312 1.00 91.19 267 ASN A C 1
ATOM 2094 O O . ASN A 1 267 ? -16.745 5.774 34.103 1.00 91.19 267 ASN A O 1
ATOM 2098 N N . ASP A 1 268 ? -16.779 5.033 36.218 1.00 91.56 268 ASP A N 1
ATOM 2099 C CA . ASP A 1 268 ? -16.857 3.611 35.860 1.00 91.56 268 ASP A CA 1
ATOM 2100 C C . ASP A 1 268 ? -18.086 3.325 34.980 1.00 91.56 268 ASP A C 1
ATOM 2102 O O . ASP A 1 268 ? -17.995 2.634 33.959 1.00 91.56 268 ASP A O 1
ATOM 2106 N N . SER A 1 269 ? -19.221 3.945 35.318 1.00 92.25 269 SER A N 1
ATOM 2107 C CA . SER A 1 269 ? -20.472 3.835 34.559 1.00 92.25 269 SER A CA 1
ATOM 2108 C C . SER A 1 269 ? -20.366 4.408 33.138 1.00 92.25 269 SER A C 1
ATOM 2110 O O . SER A 1 269 ? -20.962 3.879 32.194 1.00 92.25 269 SER A O 1
ATOM 2112 N N . GLU A 1 270 ? -19.568 5.462 32.945 1.00 90.94 270 GLU A N 1
ATOM 2113 C CA . GLU A 1 270 ? -19.345 6.070 31.635 1.00 90.94 270 GLU A CA 1
ATOM 2114 C C . GLU A 1 270 ? -18.502 5.161 30.738 1.00 90.94 270 GLU A C 1
ATOM 2116 O O . GLU A 1 270 ? -18.858 4.944 29.578 1.00 90.94 270 GLU A O 1
ATOM 2121 N N . ILE A 1 271 ? -17.431 4.574 31.278 1.00 91.31 271 ILE A N 1
ATOM 2122 C CA . ILE A 1 271 ? -16.597 3.607 30.554 1.00 91.31 271 ILE A CA 1
ATOM 2123 C C . ILE A 1 271 ? -17.416 2.387 30.133 1.00 91.31 271 ILE A C 1
ATOM 2125 O O . ILE A 1 271 ? -17.351 1.967 28.975 1.00 91.31 271 ILE A O 1
ATOM 2129 N N . ALA A 1 272 ? -18.252 1.863 31.030 1.00 92.50 272 ALA A N 1
ATOM 2130 C CA . ALA A 1 272 ? -19.167 0.773 30.715 1.00 92.50 272 ALA A CA 1
ATOM 2131 C C . ALA A 1 272 ? -20.150 1.148 29.595 1.00 92.50 272 ALA A C 1
ATOM 2133 O O . ALA A 1 272 ? -20.403 0.352 28.684 1.00 92.50 272 ALA A O 1
ATOM 2134 N N . ARG A 1 273 ? -20.659 2.385 29.602 1.00 93.00 273 ARG A N 1
ATOM 2135 C CA . ARG A 1 273 ? -21.526 2.903 28.539 1.00 93.00 273 ARG A CA 1
ATOM 2136 C C . ARG A 1 273 ? -20.793 3.000 27.198 1.00 93.00 273 ARG A C 1
ATOM 2138 O O . ARG A 1 273 ? -21.352 2.560 26.196 1.00 93.00 273 ARG A O 1
ATOM 2145 N N . ILE A 1 274 ? -19.569 3.535 27.166 1.00 92.75 274 ILE A N 1
ATOM 2146 C CA . ILE A 1 274 ? -18.733 3.606 25.951 1.00 92.75 274 ILE A CA 1
ATOM 2147 C C . ILE A 1 274 ? -18.505 2.200 25.395 1.00 92.75 274 ILE A C 1
ATOM 2149 O O . ILE A 1 274 ? -18.752 1.957 24.216 1.00 92.75 274 ILE A O 1
ATOM 2153 N N . PHE A 1 275 ? -18.115 1.258 26.256 1.00 93.94 275 PHE A N 1
ATOM 2154 C CA . PHE A 1 275 ? -17.911 -0.137 25.880 1.00 93.94 275 PHE A CA 1
ATOM 2155 C C . PHE A 1 275 ? -19.178 -0.772 25.298 1.00 93.94 275 PHE A C 1
ATOM 2157 O O . PHE A 1 275 ? -19.122 -1.459 24.280 1.00 93.94 275 PHE A O 1
ATOM 2164 N N . SER A 1 276 ? -20.335 -0.547 25.921 1.00 92.62 276 SER A N 1
ATOM 2165 C CA . SER A 1 276 ? -21.601 -1.127 25.468 1.00 92.62 276 SER A CA 1
ATOM 2166 C C . SER A 1 276 ? -22.057 -0.542 24.126 1.00 92.62 276 SER A C 1
ATOM 2168 O O . SER A 1 276 ? -22.459 -1.296 23.242 1.00 92.62 276 SER A O 1
ATOM 2170 N N . LEU A 1 277 ? -21.940 0.781 23.953 1.00 93.62 277 LEU A N 1
ATOM 2171 C CA . LEU A 1 277 ? -22.410 1.503 22.765 1.00 93.62 277 LEU A CA 1
ATOM 2172 C C . LEU A 1 277 ? -21.485 1.404 21.551 1.00 93.62 277 LEU A C 1
ATOM 2174 O O . LEU A 1 277 ? -21.943 1.650 20.439 1.00 93.62 277 LEU A O 1
ATOM 2178 N N . PHE A 1 278 ? -20.202 1.100 21.745 1.00 93.25 278 PHE A N 1
ATOM 2179 C CA . PHE A 1 278 ? -19.259 0.989 20.638 1.00 93.25 278 PHE A CA 1
ATOM 2180 C C . PHE A 1 278 ? -19.664 -0.148 19.689 1.00 93.25 278 PHE A C 1
ATOM 2182 O O . PHE A 1 278 ? -19.933 -1.264 20.139 1.00 93.25 278 PHE A O 1
ATOM 2189 N N . ASP A 1 279 ? -19.703 0.132 18.390 1.00 88.12 279 ASP A N 1
ATOM 2190 C CA . ASP A 1 279 ? -19.997 -0.842 17.339 1.00 88.12 279 ASP A CA 1
ATOM 2191 C C . ASP A 1 279 ? -18.683 -1.188 16.629 1.00 88.12 279 ASP A C 1
ATOM 2193 O O . ASP A 1 279 ? -18.119 -0.366 15.911 1.00 88.12 279 ASP A O 1
ATOM 2197 N N . GLY A 1 280 ? -18.127 -2.360 16.937 1.00 89.88 280 GLY A N 1
ATOM 2198 C CA . GLY A 1 280 ? -16.798 -2.781 16.494 1.00 89.88 280 GLY A CA 1
ATOM 2199 C C . GLY A 1 280 ? -16.159 -3.783 17.452 1.00 89.88 280 GLY A C 1
ATOM 2200 O O . GLY A 1 280 ? -16.781 -4.200 18.435 1.00 89.88 280 GLY A O 1
ATOM 2201 N N . HIS A 1 281 ? -14.907 -4.155 17.178 1.00 92.38 281 HIS A N 1
ATOM 2202 C CA . HIS A 1 281 ? -14.176 -5.095 18.027 1.00 92.38 281 HIS A CA 1
ATOM 2203 C C . HIS A 1 281 ? -13.772 -4.443 19.349 1.00 92.38 281 HIS A C 1
ATOM 2205 O O . HIS A 1 281 ? -13.329 -3.297 19.381 1.00 92.38 281 HIS A O 1
ATOM 2211 N N . LYS A 1 282 ? -13.890 -5.170 20.453 1.00 94.44 282 LYS A N 1
ATOM 2212 C CA . LYS A 1 282 ? -13.651 -4.660 21.803 1.00 94.44 282 LYS A CA 1
ATOM 2213 C C . LYS A 1 282 ? -12.605 -5.509 22.497 1.00 94.44 282 LYS A C 1
ATOM 2215 O O . LYS A 1 282 ? -12.802 -6.700 22.732 1.00 94.44 282 LYS A O 1
ATOM 2220 N N . VAL A 1 283 ? -11.502 -4.873 22.860 1.00 93.44 283 VAL A N 1
ATOM 2221 C CA . VAL A 1 283 ? -10.400 -5.485 23.596 1.00 93.44 283 VAL A CA 1
ATOM 2222 C C . VAL A 1 283 ? -10.315 -4.833 24.966 1.00 93.44 283 VAL A C 1
ATOM 2224 O O . VAL A 1 283 ? -10.270 -3.608 25.074 1.00 93.44 283 VAL A O 1
ATOM 2227 N N . ILE A 1 284 ? -10.286 -5.647 26.016 1.00 92.00 284 ILE A N 1
ATOM 2228 C CA . ILE A 1 284 ? -10.068 -5.196 27.390 1.00 92.00 284 ILE A CA 1
ATOM 2229 C C . ILE A 1 284 ? -8.650 -5.581 27.795 1.00 92.00 284 ILE A C 1
ATOM 2231 O O . ILE A 1 284 ? -8.283 -6.751 27.721 1.00 92.00 284 ILE A O 1
ATOM 2235 N N . CYS A 1 285 ? -7.878 -4.601 28.251 1.00 89.31 285 CYS A N 1
ATOM 2236 C CA . CYS A 1 285 ? -6.522 -4.775 28.743 1.00 89.31 285 CYS A CA 1
ATOM 2237 C C . CYS A 1 285 ? -6.464 -4.483 30.245 1.00 89.31 285 CYS A C 1
ATOM 2239 O O . CYS A 1 285 ? -6.594 -3.332 30.668 1.00 89.31 285 CYS A O 1
ATOM 2241 N N . GLY A 1 286 ? -6.218 -5.523 31.042 1.00 87.44 286 GLY A N 1
ATOM 2242 C CA . GLY A 1 286 ? -5.993 -5.431 32.484 1.00 87.44 286 GLY A CA 1
ATOM 2243 C C . GLY A 1 286 ? -7.144 -5.985 33.326 1.00 87.44 286 GLY A C 1
ATOM 2244 O O . GLY A 1 286 ? -8.322 -5.739 33.054 1.00 87.44 286 GLY A O 1
ATOM 2245 N N . GLY A 1 287 ? -6.790 -6.695 34.404 1.00 86.69 287 GLY A N 1
ATOM 2246 C CA . GLY A 1 287 ? -7.760 -7.340 35.294 1.00 86.69 287 GLY A CA 1
ATOM 2247 C C . GLY A 1 287 ? -8.675 -6.340 36.004 1.00 86.69 287 GLY A C 1
ATOM 2248 O O . GLY A 1 287 ? -9.881 -6.555 36.092 1.00 86.69 287 GLY A O 1
ATOM 2249 N N . THR A 1 288 ? -8.136 -5.200 36.447 1.00 89.06 288 THR A N 1
ATOM 2250 C CA . THR A 1 288 ? -8.932 -4.147 37.100 1.00 89.06 288 THR A CA 1
ATOM 2251 C C . THR A 1 288 ? -9.982 -3.562 36.157 1.00 89.06 288 THR A C 1
ATOM 2253 O O . THR A 1 288 ? -11.147 -3.457 36.535 1.00 89.06 288 THR A O 1
ATOM 2256 N N . THR A 1 289 ? -9.605 -3.236 34.918 1.00 90.69 289 THR A N 1
ATOM 2257 C CA . THR A 1 289 ? -10.532 -2.709 33.904 1.00 90.69 289 THR A CA 1
ATOM 2258 C C . THR A 1 289 ? -11.616 -3.729 33.569 1.00 90.69 289 THR A C 1
ATOM 2260 O O . THR A 1 289 ? -12.793 -3.376 33.507 1.00 90.69 289 THR A O 1
ATOM 2263 N N . ALA A 1 290 ? -11.245 -5.005 33.428 1.00 90.88 290 ALA A N 1
ATOM 2264 C CA . ALA A 1 290 ? -12.205 -6.079 33.209 1.00 90.88 290 ALA A CA 1
ATOM 2265 C C . ALA A 1 290 ? -13.191 -6.207 34.380 1.00 90.88 290 ALA A C 1
ATOM 2267 O O . ALA A 1 290 ? -14.396 -6.290 34.153 1.00 90.88 290 ALA A O 1
ATOM 2268 N N . ASN A 1 291 ? -12.710 -6.160 35.627 1.00 90.12 291 ASN A N 1
ATOM 2269 C CA . ASN A 1 291 ? -13.556 -6.256 36.820 1.00 90.12 291 ASN A CA 1
ATOM 2270 C C . ASN A 1 291 ? -14.544 -5.087 36.937 1.00 90.12 291 ASN A C 1
ATOM 2272 O O . ASN A 1 291 ? -15.703 -5.305 37.287 1.00 90.12 291 ASN A O 1
ATOM 2276 N N . ILE A 1 292 ? -14.115 -3.863 36.612 1.00 91.38 292 ILE A N 1
ATOM 2277 C CA . ILE A 1 292 ? -14.998 -2.689 36.580 1.00 91.38 292 ILE A CA 1
ATOM 2278 C C . ILE A 1 292 ? -16.095 -2.884 35.532 1.00 91.38 292 ILE A C 1
ATOM 2280 O O . ILE A 1 292 ? -17.276 -2.787 35.855 1.00 91.38 292 ILE A O 1
ATOM 2284 N N . LEU A 1 293 ? -15.723 -3.236 34.298 1.00 92.75 293 LEU A N 1
ATOM 2285 C CA . LEU A 1 293 ? -16.686 -3.482 33.223 1.00 92.75 293 LEU A CA 1
ATOM 2286 C C . LEU A 1 293 ? -17.646 -4.627 33.572 1.00 92.75 293 LEU A C 1
ATOM 2288 O O . LEU A 1 293 ? -18.841 -4.542 33.295 1.00 92.75 293 LEU A O 1
ATOM 2292 N N . SER A 1 294 ? -17.142 -5.682 34.212 1.00 93.06 294 SER A N 1
ATOM 2293 C CA . SER A 1 294 ? -17.933 -6.820 34.679 1.00 93.06 294 SER A CA 1
ATOM 2294 C C . SER A 1 294 ? -18.983 -6.416 35.711 1.00 93.06 294 SER A C 1
ATOM 2296 O O . SER A 1 294 ? -20.144 -6.813 35.579 1.00 93.06 294 SER A O 1
ATOM 2298 N N . ARG A 1 295 ? -18.595 -5.582 36.687 1.00 93.19 295 ARG A N 1
ATOM 2299 C CA . ARG A 1 295 ? -19.483 -5.019 37.713 1.00 93.19 295 ARG A CA 1
ATOM 2300 C C . ARG A 1 295 ? -20.553 -4.117 37.101 1.00 93.19 295 ARG A C 1
ATOM 2302 O O . ARG A 1 295 ? -21.733 -4.328 37.359 1.00 93.19 295 ARG A O 1
ATOM 2309 N N . GLU A 1 296 ? -20.153 -3.143 36.288 1.00 93.50 296 GLU A N 1
ATOM 2310 C CA . GLU A 1 296 ? -21.064 -2.126 35.742 1.00 93.50 296 GLU A CA 1
ATOM 2311 C C . GLU A 1 296 ? -22.045 -2.694 34.708 1.00 93.50 296 GLU A C 1
ATOM 2313 O O . GLU A 1 296 ? -23.193 -2.265 34.629 1.00 93.50 296 GLU A O 1
ATOM 2318 N N . LEU A 1 297 ? -21.614 -3.679 33.914 1.00 92.75 297 LEU A N 1
ATOM 2319 C CA . LEU A 1 297 ? -22.453 -4.298 32.883 1.00 92.75 297 LEU A CA 1
ATOM 2320 C C . LEU A 1 297 ? -23.203 -5.537 33.379 1.00 92.75 297 LEU A C 1
ATOM 2322 O O . LEU A 1 297 ? -24.006 -6.089 32.627 1.00 92.75 297 LEU A O 1
ATOM 2326 N N . ASN A 1 298 ? -22.939 -5.978 34.613 1.00 92.75 298 ASN A N 1
ATOM 2327 C CA . ASN A 1 298 ? -23.437 -7.228 35.184 1.00 92.75 298 ASN A CA 1
ATOM 2328 C C . ASN A 1 298 ? -23.150 -8.449 34.282 1.00 92.75 298 ASN A C 1
ATOM 2330 O O . ASN A 1 298 ? -24.023 -9.277 34.015 1.00 92.75 298 ASN A O 1
ATOM 2334 N N . ARG A 1 299 ? -21.914 -8.536 33.769 1.00 92.31 299 ARG A N 1
ATOM 2335 C CA . ARG A 1 299 ? -21.456 -9.597 32.853 1.00 92.31 299 ARG A CA 1
ATOM 2336 C C . ARG A 1 299 ? -20.232 -10.293 33.443 1.00 92.31 299 ARG A C 1
ATOM 2338 O O . ARG A 1 299 ? -19.171 -9.670 33.493 1.00 92.31 299 ARG A O 1
ATOM 2345 N N . PRO A 1 300 ? -20.334 -11.553 33.900 1.00 89.69 300 PRO A N 1
ATOM 2346 C CA . PRO A 1 300 ? -19.247 -12.213 34.617 1.00 89.69 300 PRO A CA 1
ATOM 2347 C C . PRO A 1 300 ? -18.059 -12.532 33.700 1.00 89.69 300 PRO A C 1
ATOM 2349 O O . PRO A 1 300 ? -18.241 -12.976 32.563 1.00 89.69 300 PRO A O 1
ATOM 2352 N N . ILE A 1 301 ? -16.842 -12.360 34.221 1.00 89.19 301 ILE A N 1
ATOM 2353 C CA . ILE A 1 301 ? -15.602 -12.785 33.559 1.00 89.19 301 ILE A CA 1
ATOM 2354 C C . ILE A 1 301 ? -15.415 -14.287 33.775 1.00 89.19 301 ILE A C 1
ATOM 2356 O O . ILE A 1 301 ? -15.572 -14.795 34.886 1.00 89.19 301 ILE A O 1
ATOM 2360 N N . LYS A 1 302 ? -15.053 -15.005 32.714 1.00 86.50 302 LYS A N 1
ATOM 2361 C CA . LYS A 1 302 ? -14.694 -16.424 32.757 1.00 86.50 302 LYS A CA 1
ATOM 2362 C C . LYS A 1 302 ? -13.212 -16.575 32.447 1.00 86.50 302 LYS A C 1
ATOM 2364 O O . LYS A 1 302 ? -12.796 -16.353 31.309 1.00 86.50 302 LYS A O 1
ATOM 2369 N N . VAL A 1 303 ? -12.446 -16.981 33.453 1.00 81.69 303 VAL A N 1
ATOM 2370 C CA . VAL A 1 303 ? -11.024 -17.316 33.320 1.00 81.69 303 VAL A CA 1
ATOM 2371 C C . VAL A 1 303 ? -10.901 -18.721 32.731 1.00 81.69 303 VAL A C 1
ATOM 2373 O O . VAL A 1 303 ? -11.512 -19.669 33.232 1.00 81.69 303 VAL A O 1
ATOM 2376 N N . SER A 1 304 ? -10.121 -18.870 31.664 1.00 73.75 304 SER A N 1
ATOM 2377 C CA . SER A 1 304 ? -9.792 -20.176 31.094 1.00 73.75 304 SER A CA 1
ATOM 2378 C C . SER A 1 304 ? -8.499 -20.696 31.716 1.00 73.75 304 SER A C 1
ATOM 2380 O O . SER A 1 304 ? -7.427 -20.149 31.485 1.00 73.75 304 SER A O 1
ATOM 2382 N N . LEU A 1 305 ? -8.599 -21.788 32.477 1.00 70.50 305 LEU A N 1
ATOM 2383 C CA . LEU A 1 305 ? -7.454 -22.473 33.096 1.00 70.50 305 LEU A CA 1
ATOM 2384 C C . LEU A 1 305 ? -6.920 -23.645 32.251 1.00 70.50 305 LEU A C 1
ATOM 2386 O O . LEU A 1 305 ? -6.136 -24.449 32.745 1.00 70.50 305 LEU A O 1
ATOM 2390 N N . LYS A 1 306 ? -7.380 -23.794 31.000 1.00 66.88 306 LYS A N 1
ATOM 2391 C CA . LYS A 1 306 ? -7.044 -24.958 30.158 1.00 66.88 306 LYS A CA 1
ATOM 2392 C C . LYS A 1 306 ? -5.565 -25.017 29.761 1.00 66.88 306 LYS A C 1
ATOM 2394 O O . LYS A 1 306 ? -5.034 -26.115 29.662 1.00 66.88 306 LYS A O 1
ATOM 2399 N N . ASP A 1 307 ? -4.920 -23.860 29.623 1.00 62.53 307 ASP A N 1
ATOM 2400 C CA . ASP A 1 307 ? -3.521 -23.713 29.204 1.00 62.53 307 ASP A CA 1
ATOM 2401 C C . ASP A 1 307 ? -2.723 -22.947 30.274 1.00 62.53 307 ASP A C 1
ATOM 2403 O O . ASP A 1 307 ? -2.142 -21.895 30.016 1.00 62.53 307 ASP A O 1
ATOM 2407 N N . PHE A 1 308 ? -2.766 -23.426 31.523 1.00 63.53 308 PHE A N 1
ATOM 2408 C CA . PHE A 1 308 ? -2.083 -22.769 32.639 1.00 63.53 308 PHE A CA 1
ATOM 2409 C C . PHE A 1 308 ? -0.557 -22.935 32.531 1.00 63.53 308 PHE A C 1
ATOM 2411 O O . PHE A 1 308 ? -0.012 -23.991 32.856 1.00 63.53 308 PHE A O 1
ATOM 2418 N N . ASP A 1 309 ? 0.132 -21.875 32.108 1.00 69.69 309 ASP A N 1
ATOM 2419 C CA . ASP A 1 309 ? 1.582 -21.722 32.242 1.00 69.69 309 ASP A CA 1
ATOM 2420 C C . ASP A 1 309 ? 1.871 -20.786 33.432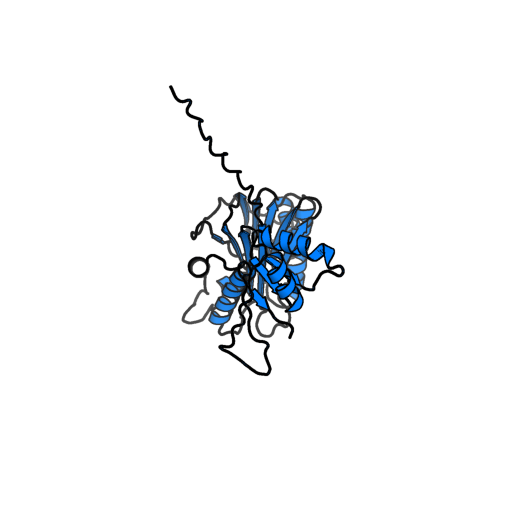 1.00 69.69 309 ASP A C 1
ATOM 2422 O O . ASP A 1 309 ? 1.415 -19.646 33.426 1.00 69.69 309 ASP A O 1
ATOM 2426 N N . PRO A 1 310 ? 2.659 -21.195 34.443 1.00 71.94 310 PRO A N 1
ATOM 2427 C CA . PRO A 1 310 ? 3.035 -20.332 35.566 1.00 71.94 310 PRO A CA 1
ATOM 2428 C C . PRO A 1 310 ? 3.719 -19.008 35.176 1.00 71.94 310 PRO A C 1
ATOM 2430 O O . PRO A 1 310 ? 3.840 -18.120 36.018 1.00 71.94 310 PRO A O 1
ATOM 2433 N N . LYS A 1 311 ? 4.228 -18.886 33.942 1.00 76.25 311 LYS A N 1
ATOM 2434 C CA . LYS A 1 311 ? 4.891 -17.684 33.412 1.00 76.25 311 LYS A CA 1
ATOM 2435 C C . LYS A 1 311 ? 3.980 -16.796 32.564 1.00 76.25 311 LYS A C 1
ATOM 2437 O O . LYS A 1 311 ? 4.410 -15.701 32.203 1.00 76.25 311 LYS A O 1
ATOM 2442 N N . VAL A 1 312 ? 2.776 -17.252 32.215 1.00 71.69 312 VAL A N 1
ATOM 2443 C CA . VAL A 1 312 ? 1.849 -16.524 31.339 1.00 71.69 312 VAL A CA 1
ATOM 2444 C C . VAL A 1 312 ? 0.490 -16.414 32.033 1.00 71.69 312 VAL A C 1
ATOM 2446 O O . VAL A 1 312 ? -0.093 -17.440 32.377 1.00 71.69 312 VAL A O 1
ATOM 2449 N N . PRO A 1 313 ? -0.040 -15.196 32.238 1.00 69.00 313 PRO A N 1
ATOM 2450 C CA . PRO A 1 313 ? -1.361 -15.019 32.827 1.00 69.00 313 PRO A CA 1
ATOM 2451 C C . PRO A 1 313 ? -2.435 -15.792 32.044 1.00 69.00 313 PRO A C 1
ATOM 2453 O O . PRO A 1 313 ? -2.383 -15.824 30.807 1.00 69.00 313 PRO A O 1
ATOM 2456 N N . PRO A 1 314 ? -3.404 -16.424 32.729 1.00 70.69 314 PRO A N 1
ATOM 2457 C CA . PRO A 1 314 ? -4.471 -17.150 32.061 1.00 70.69 314 PRO A CA 1
ATOM 2458 C C . PRO A 1 314 ? -5.309 -16.214 31.183 1.00 70.69 314 PRO A C 1
ATOM 2460 O O . PRO A 1 314 ? -5.558 -15.052 31.497 1.00 70.69 314 PRO A O 1
ATOM 2463 N N . SER A 1 315 ? -5.788 -16.732 30.053 1.00 76.62 315 SER A N 1
ATOM 2464 C CA . SER A 1 315 ? -6.697 -15.970 29.197 1.00 76.62 315 SER A CA 1
ATOM 2465 C C . SER A 1 315 ? -8.069 -15.839 29.858 1.00 76.62 315 SER A C 1
ATOM 2467 O O . SER A 1 315 ? -8.628 -16.832 30.338 1.00 76.62 315 SER A O 1
ATOM 2469 N N . SER A 1 316 ? -8.649 -14.646 29.794 1.00 85.31 316 SER A N 1
ATOM 2470 C CA . SER A 1 316 ? -9.986 -14.354 30.306 1.00 85.31 316 SER A CA 1
ATOM 2471 C C . SER A 1 316 ? -10.965 -14.068 29.161 1.00 85.31 316 SER A C 1
ATOM 2473 O O . SER A 1 316 ? -10.578 -13.695 28.055 1.00 85.31 316 SER A O 1
ATOM 2475 N N . SER A 1 317 ? -12.260 -14.268 29.407 1.00 87.62 317 SER A N 1
ATOM 2476 C CA . SER A 1 317 ? -13.334 -13.971 28.451 1.00 87.62 317 SER A CA 1
ATOM 2477 C C . SER A 1 317 ? -14.503 -13.277 29.146 1.00 87.62 317 SER A C 1
ATOM 2479 O O . SER A 1 317 ? -14.819 -13.580 30.296 1.00 87.62 317 SER A O 1
ATOM 2481 N N . MET A 1 318 ? -15.146 -12.337 28.458 1.00 90.12 318 MET A N 1
ATOM 2482 C CA . MET A 1 318 ? -16.280 -11.567 28.968 1.00 90.12 318 MET A CA 1
ATOM 2483 C C . MET A 1 318 ? -17.267 -11.313 27.827 1.00 90.12 318 MET A C 1
ATOM 2485 O O . MET A 1 318 ? -16.864 -11.027 26.703 1.00 90.12 318 MET A O 1
ATOM 2489 N N . GLU A 1 319 ? -18.567 -11.414 28.101 1.00 90.12 319 GLU A N 1
ATOM 2490 C CA . GLU A 1 319 ? -19.595 -11.201 27.080 1.00 90.12 319 GLU A CA 1
ATOM 2491 C C . GLU A 1 319 ? -19.560 -9.768 26.519 1.00 90.12 319 GLU A C 1
ATOM 2493 O O . GLU A 1 319 ? -19.666 -8.772 27.244 1.00 90.12 319 GLU A O 1
ATOM 2498 N N . GLY A 1 320 ? -19.449 -9.673 25.195 1.00 88.12 320 GLY A N 1
ATOM 2499 C CA . GLY A 1 320 ? -19.313 -8.410 24.477 1.00 88.12 320 GLY A CA 1
ATOM 2500 C C . GLY A 1 320 ? -17.876 -7.902 24.347 1.00 88.12 320 GLY A C 1
ATOM 2501 O O . GLY A 1 320 ? -17.710 -6.837 23.772 1.00 88.12 320 GLY A O 1
ATOM 2502 N N . ALA A 1 321 ? -16.861 -8.618 24.845 1.00 91.25 321 ALA A N 1
ATOM 2503 C CA . ALA A 1 321 ? -15.454 -8.380 24.515 1.00 91.25 321 ALA A CA 1
ATOM 2504 C C . ALA A 1 321 ? -14.951 -9.479 23.568 1.00 91.25 321 ALA A C 1
ATOM 2506 O O . ALA A 1 321 ? -15.173 -10.662 23.825 1.00 91.25 321 ALA A O 1
ATOM 2507 N N . ASP A 1 322 ? -14.241 -9.103 22.507 1.00 90.75 322 ASP A N 1
ATOM 2508 C CA . ASP A 1 322 ? -13.572 -10.044 21.600 1.00 90.75 322 ASP A CA 1
ATOM 2509 C C . ASP A 1 322 ? -12.305 -10.631 22.231 1.00 90.75 322 ASP A C 1
ATOM 2511 O O . ASP A 1 322 ? -11.922 -11.763 21.942 1.00 90.75 322 ASP A O 1
ATOM 2515 N N . MET A 1 323 ? -11.647 -9.864 23.106 1.00 88.38 323 MET A N 1
ATOM 2516 C CA . MET A 1 323 ? -10.445 -10.297 23.812 1.00 88.38 323 MET A CA 1
ATOM 2517 C C . MET A 1 323 ? -10.346 -9.621 25.180 1.00 88.38 323 MET A C 1
ATOM 2519 O O . MET A 1 323 ? -10.560 -8.414 25.299 1.00 88.38 323 MET A O 1
ATOM 2523 N N . VAL A 1 324 ? -9.979 -10.388 26.207 1.00 88.56 324 VAL A N 1
ATOM 2524 C CA . VAL A 1 324 ? -9.623 -9.862 27.530 1.00 88.56 324 VAL A CA 1
ATOM 2525 C C . VAL A 1 324 ? -8.211 -10.328 27.853 1.00 88.56 324 VAL A C 1
ATOM 2527 O O . VAL A 1 324 ? -7.968 -11.523 28.028 1.00 88.56 324 VAL A O 1
ATOM 2530 N N . THR A 1 325 ? -7.272 -9.388 27.891 1.00 84.31 325 THR A N 1
ATOM 2531 C CA . THR A 1 325 ? -5.898 -9.647 28.316 1.00 84.31 325 THR A CA 1
ATOM 2532 C C . THR A 1 325 ? -5.739 -9.297 29.781 1.00 84.31 325 THR A C 1
ATOM 2534 O O . THR A 1 325 ? -6.292 -8.317 30.289 1.00 84.31 325 THR A O 1
ATOM 2537 N N . GLU A 1 326 ? -4.962 -10.113 30.473 1.00 73.38 326 GLU A N 1
ATOM 2538 C CA . GLU A 1 326 ? -4.587 -9.841 31.844 1.00 73.38 326 GLU A CA 1
ATOM 2539 C C . GLU A 1 326 ? -3.296 -9.026 31.906 1.00 73.38 326 GLU A C 1
ATOM 2541 O O . GLU A 1 326 ? -2.368 -9.214 31.122 1.00 73.38 326 GLU A O 1
ATOM 2546 N N . GLY A 1 327 ? -3.244 -8.132 32.887 1.00 56.12 327 GLY A N 1
ATOM 2547 C CA . GLY A 1 327 ? -2.029 -7.910 33.652 1.00 56.12 327 GLY A CA 1
ATOM 2548 C C . GLY A 1 327 ? -2.341 -8.444 35.042 1.00 56.12 327 GLY A C 1
ATOM 2549 O O . GLY A 1 327 ? -3.035 -7.754 35.790 1.00 56.12 327 GLY A O 1
ATOM 2550 N N . ILE A 1 328 ? -1.956 -9.688 35.326 1.00 43.06 328 ILE A N 1
ATOM 2551 C CA . ILE A 1 328 ? -1.810 -10.168 36.705 1.00 43.06 328 ILE A CA 1
ATOM 2552 C C . ILE A 1 328 ? -0.320 -10.189 37.003 1.00 43.06 328 ILE A C 1
ATOM 2554 O O . ILE A 1 328 ? 0.426 -10.747 36.164 1.00 43.06 328 ILE A O 1
#